Protein AF-A0A0K0DL06-F1 (afdb_monomer_lite)

Sequence (233 aa):
MARQEERTEALLTLARVNRVKDGGQVRTATTRRSDNGANSGICPSAMKPVSVLRKGETRNVDTKHVTFACSGSAVKQQMKKHKPVLRKRHSQEQLVIAKKAKHSELFERLHKCEETLVEVEYGEKVVEEKAITHRQTAAAVLNEVGECVCEYTEMDNSLVTLEEEIENLEALKSQGEHFEVVESENIVVSKNHEFDLFLTGLTENMKSGDPFEFFYDALPRLERMLDELILST

pLDDT: mean 73.16, std 23.74, range [30.0, 98.69]

Radius of gyration: 57.51 Å; chains: 1; bounding box: 130×57×152 Å

Secondary structure (DSSP, 8-state):
-HHHHHHHHHHHHHHHHTTSSS----PPPP---------------------------------------------------PPP-HHHHHHHHHHHHHHHHHHHHHHHHHHHHHHHHHHHHHHHHHHHHHHHHHHHHHHHHHHHHHHHHHHHHHHHHHHHHHHHHHHHHHHHHHHHHHHHHHHHHHHHHHHHHHHHHHHHHHHHHHTTS-HHHHHHHHHHHHHHHHHHHHTT-

Structure (mmCIF, N/CA/C/O backbone):
data_AF-A0A0K0DL06-F1
#
_entry.id   AF-A0A0K0DL06-F1
#
loop_
_atom_site.group_PDB
_atom_site.id
_atom_site.type_symbol
_atom_site.label_atom_id
_atom_site.label_alt_id
_atom_site.label_comp_id
_atom_site.label_asym_id
_atom_site.label_entity_id
_atom_site.label_seq_id
_atom_site.pdbx_PDB_ins_code
_atom_site.Cartn_x
_atom_site.Cartn_y
_atom_site.Cartn_z
_atom_site.occupancy
_atom_site.B_iso_or_equiv
_atom_site.auth_seq_id
_atom_site.auth_comp_id
_atom_site.auth_asym_id
_atom_site.auth_atom_id
_atom_site.pdbx_PDB_model_num
ATOM 1 N N . MET A 1 1 ? -8.337 -18.927 -37.426 1.00 52.09 1 MET A N 1
ATOM 2 C CA . MET A 1 1 ? -9.455 -18.212 -36.775 1.00 52.09 1 MET A CA 1
ATOM 3 C C . MET A 1 1 ? -9.032 -17.659 -35.413 1.00 52.09 1 MET A C 1
ATOM 5 O O . MET A 1 1 ? -9.114 -16.455 -35.256 1.00 52.09 1 MET A O 1
ATOM 9 N N . ALA A 1 2 ? -8.398 -18.442 -34.527 1.00 50.38 2 ALA A N 1
ATOM 10 C CA . ALA A 1 2 ? -7.923 -17.964 -33.210 1.00 50.38 2 ALA A CA 1
ATOM 11 C C . ALA A 1 2 ? -6.956 -16.748 -33.206 1.00 50.38 2 ALA A C 1
ATOM 13 O O . ALA A 1 2 ? -6.978 -15.947 -32.285 1.00 50.38 2 ALA A O 1
ATOM 14 N N . ARG A 1 3 ? -6.134 -16.542 -34.250 1.00 51.03 3 ARG A N 1
ATOM 15 C CA . ARG A 1 3 ? -5.208 -15.383 -34.316 1.00 51.03 3 ARG A CA 1
ATOM 16 C C . ARG A 1 3 ? -5.865 -14.056 -34.717 1.00 51.03 3 ARG A C 1
ATOM 18 O O . ARG A 1 3 ? -5.198 -13.025 -34.728 1.00 51.03 3 ARG A O 1
ATOM 25 N N . GLN A 1 4 ? -7.132 -14.084 -35.129 1.00 47.47 4 GLN A N 1
ATOM 26 C CA . GLN A 1 4 ? -7.847 -12.885 -35.568 1.00 47.47 4 GLN A CA 1
ATOM 27 C C . GLN A 1 4 ? -8.665 -12.266 -34.426 1.00 47.47 4 GLN A C 1
ATOM 29 O O . GLN A 1 4 ? -8.781 -11.046 -34.377 1.00 47.47 4 GLN A O 1
ATOM 34 N N . GLU A 1 5 ? -9.121 -13.083 -33.473 1.00 52.06 5 GLU A N 1
ATOM 35 C CA . GLU A 1 5 ? -9.847 -12.646 -32.270 1.00 52.06 5 GLU A CA 1
ATOM 36 C C . GLU A 1 5 ? -8.923 -11.932 -31.264 1.00 52.06 5 GLU A C 1
ATOM 38 O O . GLU A 1 5 ? -9.279 -10.894 -30.706 1.00 52.06 5 GLU A O 1
ATOM 43 N N . GLU A 1 6 ? -7.672 -12.383 -31.145 1.00 54.81 6 GLU A N 1
ATOM 44 C CA . GLU A 1 6 ? -6.671 -11.779 -30.250 1.00 54.81 6 GLU A CA 1
ATOM 45 C C . GLU A 1 6 ? -6.265 -10.354 -30.687 1.00 54.81 6 GLU A C 1
ATOM 47 O O . GLU A 1 6 ? -5.981 -9.475 -29.872 1.00 54.81 6 GLU A O 1
ATOM 52 N N . ARG A 1 7 ? -6.306 -10.074 -31.999 1.00 55.00 7 ARG A N 1
ATOM 53 C CA . ARG A 1 7 ? -6.041 -8.729 -32.541 1.00 55.00 7 ARG A CA 1
ATOM 54 C C . ARG A 1 7 ? -7.186 -7.750 -32.297 1.00 55.00 7 ARG A C 1
ATOM 56 O O . ARG A 1 7 ? -6.935 -6.548 -32.219 1.00 55.00 7 ARG A O 1
ATOM 63 N N . THR A 1 8 ? -8.421 -8.233 -32.178 1.00 56.41 8 THR A N 1
ATOM 64 C CA . THR A 1 8 ? -9.582 -7.373 -31.916 1.00 56.41 8 THR A CA 1
ATOM 65 C C . THR A 1 8 ? -9.693 -6.964 -30.448 1.00 56.41 8 THR A C 1
ATOM 67 O O . THR A 1 8 ? -10.050 -5.818 -30.178 1.00 56.41 8 THR A O 1
ATOM 70 N N . GLU A 1 9 ? -9.290 -7.819 -29.503 1.00 55.47 9 GLU A N 1
ATOM 71 C CA . GLU A 1 9 ? -9.251 -7.450 -28.077 1.00 55.47 9 GLU A CA 1
ATOM 72 C C . GLU A 1 9 ? -8.150 -6.429 -27.756 1.00 55.47 9 GLU A C 1
ATOM 74 O O . GLU A 1 9 ? -8.386 -5.474 -27.012 1.00 55.47 9 GLU A O 1
ATOM 79 N N . ALA A 1 10 ? -6.971 -6.547 -28.376 1.00 55.59 10 ALA A N 1
ATOM 80 C CA . ALA A 1 10 ? -5.886 -5.584 -28.177 1.00 55.59 10 ALA A CA 1
ATOM 81 C C . ALA A 1 10 ? -6.260 -4.158 -28.638 1.00 55.59 10 ALA A C 1
ATOM 83 O O . ALA A 1 10 ? -5.893 -3.173 -27.993 1.00 55.59 10 ALA A O 1
ATOM 84 N N . LEU A 1 11 ? -7.039 -4.032 -29.720 1.00 54.84 11 LEU A N 1
ATOM 85 C CA . LEU A 1 11 ? -7.494 -2.734 -30.233 1.00 54.84 11 LEU A CA 1
ATOM 86 C C . LEU A 1 11 ? -8.600 -2.102 -29.372 1.00 54.84 11 LEU A C 1
ATOM 88 O O . LEU A 1 11 ? -8.631 -0.879 -29.223 1.00 54.84 11 LEU A O 1
ATOM 92 N N . LEU A 1 12 ? -9.468 -2.909 -28.753 1.00 55.84 12 LEU A N 1
ATOM 93 C CA . LEU A 1 12 ? -10.502 -2.424 -27.828 1.00 55.84 12 LEU A CA 1
ATOM 94 C C . LEU A 1 12 ? -9.909 -1.902 -26.510 1.00 55.84 12 LEU A C 1
ATOM 96 O O . LEU A 1 12 ? -10.395 -0.905 -25.969 1.00 55.84 12 LEU A O 1
ATOM 100 N N . THR A 1 13 ? -8.818 -2.503 -26.035 1.00 56.97 13 THR A N 1
ATOM 101 C CA . THR A 1 13 ? -8.111 -2.051 -24.825 1.00 56.97 13 THR A CA 1
ATOM 102 C C . THR A 1 13 ? -7.378 -0.723 -25.056 1.00 56.97 13 THR A C 1
ATOM 104 O O . THR A 1 13 ? -7.476 0.187 -24.233 1.00 56.97 13 THR A O 1
ATOM 107 N N . LEU A 1 14 ? -6.752 -0.539 -26.225 1.00 51.69 14 LEU A N 1
ATOM 108 C CA . LEU A 1 14 ? -6.129 0.735 -26.621 1.00 51.69 14 LEU A CA 1
ATOM 109 C C . LEU A 1 14 ? -7.147 1.880 -26.790 1.00 51.69 14 LEU A C 1
ATOM 111 O O . LEU A 1 14 ? -6.839 3.032 -26.483 1.00 51.69 14 LEU A O 1
ATOM 115 N N . ALA A 1 15 ? -8.376 1.578 -27.216 1.00 49.25 15 ALA A N 1
ATOM 116 C CA . ALA A 1 15 ? -9.439 2.576 -27.350 1.00 49.25 15 ALA A CA 1
ATOM 117 C C . ALA A 1 15 ? -10.013 3.049 -25.997 1.00 49.25 15 ALA A C 1
ATOM 119 O O . ALA A 1 15 ? -10.495 4.179 -25.903 1.00 49.25 15 ALA A O 1
ATOM 120 N N . ARG A 1 16 ? -9.934 2.232 -24.934 1.00 51.34 16 ARG A N 1
ATOM 121 C CA . ARG A 1 16 ? -10.361 2.622 -23.576 1.00 51.34 16 ARG A CA 1
ATOM 122 C C . ARG A 1 16 ? -9.366 3.552 -22.882 1.00 51.34 16 ARG A C 1
ATOM 124 O O . ARG A 1 16 ? -9.794 4.494 -22.223 1.00 51.34 16 ARG A O 1
ATOM 131 N N . VAL A 1 17 ? -8.064 3.347 -23.084 1.00 53.78 17 VAL A N 1
ATOM 132 C CA . VAL A 1 17 ? -7.010 4.156 -22.439 1.00 53.78 17 VAL A CA 1
ATOM 133 C C . VAL A 1 17 ? -6.969 5.593 -22.981 1.00 53.78 17 VAL A C 1
ATOM 135 O O . VAL A 1 17 ? -6.662 6.529 -22.247 1.00 53.78 17 VAL A O 1
ATOM 138 N N . ASN A 1 18 ? -7.368 5.810 -24.237 1.00 44.66 18 ASN A N 1
ATOM 139 C CA . ASN A 1 18 ? -7.342 7.143 -24.847 1.00 44.66 18 ASN A CA 1
ATOM 140 C C . ASN A 1 18 ? -8.560 8.028 -24.529 1.00 44.66 18 ASN A C 1
ATOM 142 O O . ASN A 1 18 ? -8.527 9.212 -24.845 1.00 44.66 18 ASN A O 1
ATOM 146 N N . ARG A 1 19 ? -9.615 7.511 -23.880 1.00 43.38 19 ARG A N 1
ATOM 147 C CA . ARG A 1 19 ? -10.803 8.316 -23.525 1.00 43.38 19 ARG A CA 1
ATOM 148 C C . ARG A 1 19 ? -10.702 9.065 -22.195 1.00 43.38 19 ARG A C 1
ATOM 150 O O . ARG A 1 19 ? -11.577 9.871 -21.910 1.00 43.38 19 ARG A O 1
ATOM 157 N N . VAL A 1 20 ? -9.659 8.822 -21.400 1.00 47.84 20 VAL A N 1
ATOM 158 C CA . VAL A 1 20 ? -9.495 9.436 -20.065 1.00 47.84 20 VAL A CA 1
ATOM 159 C C . VAL A 1 20 ? -8.587 10.680 -20.102 1.00 47.84 20 VAL A C 1
ATOM 161 O O . VAL A 1 20 ? -8.475 11.394 -19.115 1.00 47.84 20 VAL A O 1
ATOM 164 N N . LYS A 1 21 ? -7.963 10.999 -21.248 1.00 46.75 21 LYS A N 1
ATOM 165 C CA . LYS A 1 21 ? -7.017 12.129 -21.363 1.00 46.75 21 LYS A CA 1
ATOM 166 C C . LYS A 1 21 ? -7.642 13.509 -21.606 1.00 46.75 21 LYS A C 1
ATOM 168 O O . LYS A 1 21 ? -6.929 14.497 -21.461 1.00 46.75 21 LYS A O 1
ATOM 173 N N . ASP A 1 22 ? -8.942 13.599 -21.885 1.00 44.41 22 ASP A N 1
ATOM 174 C CA . ASP A 1 22 ? -9.621 14.877 -22.143 1.00 44.41 22 ASP A CA 1
ATOM 175 C C . ASP A 1 22 ? -10.589 15.239 -21.010 1.00 44.41 22 ASP A C 1
ATOM 177 O O . ASP A 1 22 ? -11.808 15.143 -21.141 1.00 44.41 22 ASP A O 1
ATOM 181 N N . GLY A 1 23 ? -10.048 15.668 -19.871 1.00 38.62 23 GLY A N 1
ATOM 182 C CA . GLY A 1 23 ? -10.867 16.259 -18.816 1.00 38.62 23 GLY A CA 1
ATOM 183 C C . GLY A 1 23 ? -10.128 16.428 -17.500 1.00 38.62 23 GLY A C 1
ATOM 184 O O . GLY A 1 23 ? -10.097 15.508 -16.695 1.00 38.62 23 GLY A O 1
ATOM 185 N N . GLY A 1 24 ? -9.571 17.616 -17.254 1.00 33.09 24 GLY A N 1
ATOM 186 C CA . GLY A 1 24 ? -9.083 17.954 -15.915 1.00 33.09 24 GLY A CA 1
ATOM 187 C C . GLY A 1 24 ? -7.966 18.984 -15.876 1.00 33.09 24 GLY A C 1
ATOM 188 O O . GLY A 1 24 ? -6.838 18.672 -15.515 1.00 33.09 24 GLY A O 1
ATOM 189 N N . GLN A 1 25 ? -8.280 20.234 -16.212 1.00 43.41 25 GLN A N 1
ATOM 190 C CA . GLN A 1 25 ? -7.498 21.382 -15.754 1.00 43.41 25 GLN A CA 1
ATOM 191 C C . GLN A 1 25 ? -7.596 21.465 -14.224 1.00 43.41 25 GLN A C 1
ATOM 193 O O . GLN A 1 25 ? -8.667 21.783 -13.714 1.00 43.41 25 GLN A O 1
ATOM 198 N N . VAL A 1 26 ? -6.494 21.270 -13.493 1.00 36.97 26 VAL A N 1
ATOM 199 C CA . VAL A 1 26 ? -6.392 21.722 -12.097 1.00 36.97 26 VAL A CA 1
ATOM 200 C C . VAL A 1 26 ? -5.038 22.387 -11.857 1.00 36.97 26 VAL A C 1
ATOM 202 O O . VAL A 1 26 ? -3.975 21.879 -12.201 1.00 36.97 26 VAL A O 1
ATOM 205 N N . ARG A 1 27 ? -5.136 23.602 -11.316 1.00 38.00 27 ARG A N 1
ATOM 206 C CA . ARG A 1 27 ? -4.082 24.572 -11.020 1.00 38.00 27 ARG A CA 1
ATOM 207 C C . ARG A 1 27 ? -3.166 24.060 -9.905 1.00 38.00 27 ARG A C 1
ATOM 209 O O . ARG A 1 27 ? -3.659 23.679 -8.850 1.00 38.00 27 ARG A O 1
ATOM 216 N N . THR A 1 28 ? -1.851 24.139 -10.091 1.00 34.72 28 THR A N 1
ATOM 217 C CA . THR A 1 28 ? -0.873 23.905 -9.022 1.00 34.72 28 THR A CA 1
ATOM 218 C C . THR A 1 28 ? -0.636 25.182 -8.215 1.00 34.72 28 THR A C 1
ATOM 220 O O . THR A 1 28 ? -0.271 26.229 -8.752 1.00 34.72 28 THR A O 1
ATOM 223 N N . ALA A 1 29 ? -0.868 25.089 -6.905 1.00 31.58 29 ALA A N 1
ATOM 224 C CA . ALA A 1 29 ? -0.510 26.102 -5.924 1.00 31.58 29 ALA A CA 1
ATOM 225 C C . ALA A 1 29 ? 0.969 25.957 -5.531 1.00 31.58 29 ALA A C 1
ATOM 227 O O . ALA A 1 29 ? 1.461 24.873 -5.227 1.00 31.58 29 ALA A O 1
ATOM 228 N N . THR A 1 30 ? 1.676 27.080 -5.555 1.00 35.44 30 THR A N 1
ATOM 229 C CA . THR A 1 30 ? 3.051 27.268 -5.087 1.00 35.44 30 THR A CA 1
ATOM 230 C C . THR A 1 30 ? 3.161 27.163 -3.568 1.00 35.44 30 THR A C 1
ATOM 232 O O . THR A 1 30 ? 2.565 27.983 -2.872 1.00 35.44 30 THR A O 1
ATOM 235 N N . THR A 1 31 ? 4.052 26.300 -3.071 1.00 31.47 31 THR A N 1
ATOM 236 C CA . THR A 1 31 ? 4.612 26.426 -1.716 1.00 31.47 31 THR A CA 1
ATOM 237 C C . THR A 1 31 ? 6.133 26.318 -1.777 1.00 31.47 31 THR A C 1
ATOM 239 O O . THR A 1 31 ? 6.697 25.299 -2.164 1.00 31.47 31 THR A O 1
ATOM 242 N N . ARG A 1 32 ? 6.794 27.423 -1.420 1.00 32.81 32 ARG A N 1
ATOM 243 C CA . ARG A 1 32 ? 8.246 27.560 -1.268 1.00 32.81 32 ARG A CA 1
ATOM 244 C C . ARG A 1 32 ? 8.684 27.005 0.094 1.00 32.81 32 ARG A C 1
ATOM 246 O O . ARG A 1 32 ? 8.179 27.464 1.114 1.00 32.81 32 ARG A O 1
ATOM 253 N N . ARG A 1 33 ? 9.688 26.126 0.110 1.00 31.25 33 ARG A N 1
ATOM 254 C CA . ARG A 1 33 ? 10.658 25.919 1.209 1.00 31.25 33 ARG A CA 1
ATOM 255 C C . ARG A 1 33 ? 11.995 25.585 0.539 1.00 31.25 33 ARG A C 1
ATOM 257 O O . ARG A 1 33 ? 12.047 24.660 -0.256 1.00 31.25 33 ARG A O 1
ATOM 264 N N . SER A 1 34 ? 12.938 26.522 0.533 1.00 32.06 34 SER A N 1
ATOM 265 C CA . SER A 1 34 ? 13.910 26.847 1.590 1.00 32.06 34 SER A CA 1
ATOM 266 C C . SER A 1 34 ? 15.079 25.869 1.582 1.00 32.06 34 SER A C 1
ATOM 268 O O . SER A 1 34 ? 14.943 24.710 1.962 1.00 32.06 34 SER A O 1
ATOM 270 N N . ASP A 1 35 ? 16.204 26.409 1.129 1.00 33.09 35 ASP A N 1
ATOM 271 C CA . ASP A 1 35 ? 17.522 25.808 1.015 1.00 33.09 35 ASP A CA 1
ATOM 272 C C . ASP A 1 35 ? 18.055 25.287 2.354 1.00 33.09 35 ASP A C 1
ATOM 274 O O . ASP A 1 35 ? 17.889 25.942 3.386 1.00 33.09 35 ASP A O 1
ATOM 278 N N . ASN A 1 36 ? 18.724 24.130 2.316 1.00 33.16 36 ASN A N 1
ATOM 279 C CA . ASN A 1 36 ? 20.070 23.899 2.861 1.00 33.16 36 ASN A CA 1
ATOM 280 C C . ASN A 1 36 ? 20.389 22.397 2.918 1.00 33.16 36 ASN A C 1
ATOM 282 O O . ASN A 1 36 ? 19.596 21.611 3.426 1.00 33.16 36 ASN A O 1
ATOM 286 N N . GLY A 1 37 ? 21.605 22.027 2.503 1.00 30.00 37 GLY A N 1
ATOM 287 C CA . GLY A 1 37 ? 22.245 20.784 2.949 1.00 30.00 37 GLY A CA 1
ATOM 288 C C . GLY A 1 37 ? 22.858 19.935 1.842 1.00 30.00 37 GLY A C 1
ATOM 289 O O . GLY A 1 37 ? 22.205 19.075 1.268 1.00 30.00 37 GLY A O 1
ATOM 290 N N . ALA A 1 38 ? 24.141 20.172 1.582 1.00 32.19 38 ALA A N 1
ATOM 291 C CA . ALA A 1 38 ? 25.017 19.362 0.745 1.00 32.19 38 ALA A CA 1
ATOM 292 C C . ALA A 1 38 ? 25.043 17.877 1.160 1.00 32.19 38 ALA A C 1
ATOM 294 O O . ALA A 1 38 ? 25.136 17.587 2.348 1.00 32.19 38 ALA A O 1
ATOM 295 N N . ASN A 1 39 ? 25.063 16.944 0.202 1.00 31.78 39 ASN A N 1
ATOM 296 C CA . ASN A 1 39 ? 26.269 16.230 -0.256 1.00 31.78 39 ASN A CA 1
ATOM 297 C C . ASN A 1 39 ? 25.887 15.018 -1.135 1.00 31.78 39 ASN A C 1
ATOM 299 O O . ASN A 1 39 ? 24.904 14.338 -0.859 1.00 31.78 39 ASN A O 1
ATOM 303 N N . SER A 1 40 ? 26.762 14.702 -2.097 1.00 31.80 40 SER A N 1
ATOM 304 C CA . SER A 1 40 ? 26.971 13.410 -2.787 1.00 31.80 40 SER A CA 1
ATOM 305 C C . SER A 1 40 ? 26.707 13.388 -4.298 1.00 31.80 40 SER A C 1
ATOM 307 O O . SER A 1 40 ? 25.673 13.820 -4.792 1.00 31.80 40 SER A O 1
ATOM 309 N N . GLY A 1 41 ? 27.682 12.831 -5.026 1.00 32.12 41 GLY A N 1
ATOM 310 C CA . GLY A 1 41 ? 27.495 12.329 -6.387 1.00 32.12 41 GLY A CA 1
ATOM 311 C C . GLY A 1 41 ? 28.152 13.150 -7.492 1.00 32.12 41 GLY A C 1
ATOM 312 O O . GLY A 1 41 ? 27.474 13.663 -8.375 1.00 32.12 41 GLY A O 1
ATOM 313 N N . ILE A 1 42 ? 29.485 13.238 -7.491 1.00 35.94 42 ILE A N 1
ATOM 314 C CA . ILE A 1 42 ? 30.242 13.612 -8.694 1.00 35.94 42 ILE A CA 1
ATOM 315 C C . ILE A 1 42 ? 30.061 12.480 -9.718 1.00 35.94 42 ILE A C 1
ATOM 317 O O . ILE A 1 42 ? 30.686 11.427 -9.610 1.00 35.94 42 ILE A O 1
ATOM 321 N N . CYS A 1 43 ? 29.180 12.687 -10.696 1.00 36.53 43 CYS A N 1
ATOM 322 C CA . CYS A 1 43 ? 29.048 11.833 -11.875 1.00 36.53 43 CYS A CA 1
ATOM 323 C C . CYS A 1 43 ? 30.262 12.011 -12.807 1.00 36.53 43 CYS A C 1
ATOM 325 O O . CYS A 1 43 ? 30.693 13.148 -13.029 1.00 36.53 43 CYS A O 1
ATOM 327 N N . PRO A 1 44 ? 30.801 10.942 -13.420 1.00 41.69 44 PRO A N 1
ATOM 328 C CA . PRO A 1 44 ? 31.846 11.084 -14.416 1.00 41.69 44 PRO A CA 1
ATOM 329 C C . PRO A 1 44 ? 31.261 11.501 -15.775 1.00 41.69 44 PRO A C 1
ATOM 331 O O . PRO A 1 44 ? 30.388 10.846 -16.333 1.00 41.69 44 PRO A O 1
ATOM 334 N N . SER A 1 45 ? 31.837 12.574 -16.317 1.00 35.25 45 SER A N 1
ATOM 335 C CA . SER A 1 45 ? 32.158 12.754 -17.738 1.00 35.25 45 SER A CA 1
ATOM 336 C C . SER A 1 45 ? 31.017 12.636 -18.762 1.00 35.25 45 SER A C 1
ATOM 338 O O . SER A 1 45 ? 30.906 11.658 -19.498 1.00 35.25 45 SER A O 1
ATOM 340 N N . ALA A 1 46 ? 30.263 13.725 -18.933 1.00 38.41 46 ALA A N 1
ATOM 341 C CA . ALA A 1 46 ? 29.610 14.016 -20.208 1.00 38.41 46 ALA A CA 1
ATOM 342 C C . ALA A 1 46 ? 30.680 14.454 -21.228 1.00 38.41 46 ALA A C 1
ATOM 344 O O . ALA A 1 46 ? 31.068 15.625 -21.272 1.00 38.41 46 ALA A O 1
ATOM 345 N N . MET A 1 47 ? 31.188 13.527 -22.045 1.00 41.62 47 MET A N 1
ATOM 346 C CA . MET A 1 47 ? 32.006 13.884 -23.206 1.00 41.62 47 MET A CA 1
ATOM 347 C C . MET A 1 47 ? 31.117 14.524 -24.277 1.00 41.62 47 MET A C 1
ATOM 349 O O . MET A 1 47 ? 30.465 13.843 -25.059 1.00 41.62 47 MET A O 1
ATOM 353 N N . LYS A 1 48 ? 31.098 15.858 -24.314 1.00 40.59 48 LYS A N 1
ATOM 354 C CA . LYS A 1 48 ? 30.616 16.617 -25.474 1.00 40.59 48 LYS A CA 1
ATOM 355 C C . LYS A 1 48 ? 31.706 16.604 -26.554 1.00 40.59 48 LYS A C 1
ATOM 357 O O . LYS A 1 48 ? 32.840 16.972 -26.236 1.00 40.59 48 LYS A O 1
ATOM 362 N N . PRO A 1 49 ? 31.413 16.251 -27.818 1.00 43.78 49 PRO A N 1
ATOM 363 C CA . PRO A 1 49 ? 32.379 16.427 -28.892 1.00 43.78 49 PRO A CA 1
ATOM 364 C C . PRO A 1 49 ? 32.642 17.925 -29.098 1.00 43.78 49 PRO A C 1
ATOM 366 O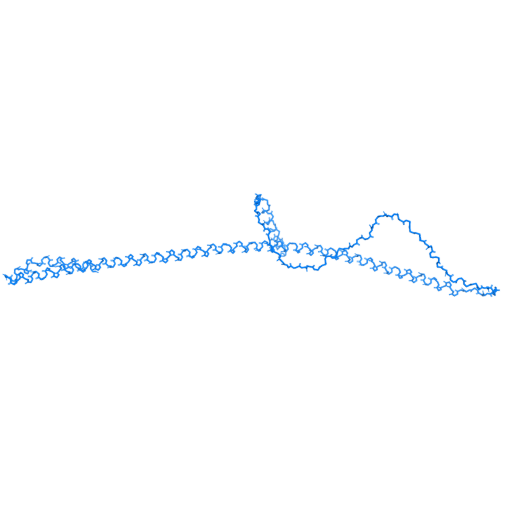 O . PRO A 1 49 ? 31.739 18.712 -29.384 1.00 43.78 49 PRO A O 1
ATOM 369 N N . VAL A 1 50 ? 33.900 18.330 -28.913 1.00 40.72 50 VAL A N 1
ATOM 370 C CA . VAL A 1 50 ? 34.372 19.693 -29.171 1.00 40.72 50 VAL A CA 1
ATOM 371 C C . VAL A 1 50 ? 34.471 19.879 -30.683 1.00 40.72 50 VAL A C 1
ATOM 373 O O . VAL A 1 50 ? 35.402 19.397 -31.324 1.00 40.72 50 VAL A O 1
ATOM 376 N N . SER A 1 51 ? 33.514 20.596 -31.268 1.00 43.03 51 SER A N 1
ATOM 377 C CA . SER A 1 51 ? 33.598 21.058 -32.652 1.00 43.03 51 SER A CA 1
ATOM 378 C C . SER A 1 51 ? 34.671 22.149 -32.765 1.00 43.03 51 SER A C 1
ATOM 380 O O . SER A 1 51 ? 34.438 23.305 -32.399 1.00 43.03 51 SER A O 1
ATOM 382 N N . VAL A 1 52 ? 35.857 21.809 -33.272 1.00 45.03 52 VAL A N 1
ATOM 383 C CA . VAL A 1 52 ? 36.911 22.788 -33.583 1.00 45.03 52 VAL A CA 1
ATOM 384 C C . VAL A 1 52 ? 36.723 23.297 -35.011 1.00 45.03 52 VAL A C 1
ATOM 386 O O . VAL A 1 52 ? 37.449 22.932 -35.927 1.00 45.03 52 VAL A O 1
ATOM 389 N N . LEU A 1 53 ? 35.739 24.170 -35.204 1.00 40.09 53 LEU A N 1
ATOM 390 C CA . LEU A 1 53 ? 35.699 25.073 -36.354 1.00 40.09 53 LEU A CA 1
ATOM 391 C C . LEU A 1 53 ? 35.430 26.481 -35.831 1.00 40.09 53 LEU A C 1
ATOM 393 O O . LEU A 1 53 ? 34.293 26.950 -35.790 1.00 40.09 53 LEU A O 1
ATOM 397 N N . ARG A 1 54 ? 36.496 27.166 -35.395 1.00 44.09 54 ARG A N 1
ATOM 398 C CA . ARG A 1 54 ? 36.439 28.615 -35.193 1.00 44.09 54 ARG A CA 1
ATOM 399 C C . ARG A 1 54 ? 36.764 29.333 -36.496 1.00 44.09 54 ARG A C 1
ATOM 401 O O . ARG A 1 54 ? 37.831 29.188 -37.082 1.00 44.09 54 ARG A O 1
ATOM 408 N N . LYS A 1 55 ? 35.761 30.097 -36.908 1.00 43.31 55 LYS A N 1
ATOM 409 C CA . LYS A 1 55 ? 35.703 31.073 -37.988 1.00 43.31 55 LYS A CA 1
ATOM 410 C C . LYS A 1 55 ? 36.762 32.167 -37.781 1.00 43.31 55 LYS A C 1
ATOM 412 O O . LYS A 1 55 ? 36.815 32.752 -36.708 1.00 43.31 55 LYS A O 1
ATOM 417 N N . GLY A 1 56 ? 37.556 32.396 -38.829 1.00 50.09 56 GLY A N 1
ATOM 418 C CA . GLY A 1 56 ? 38.351 33.588 -39.152 1.00 50.09 56 GLY A CA 1
ATOM 419 C C . GLY A 1 56 ? 38.895 34.458 -38.017 1.00 50.09 56 GLY A C 1
ATOM 420 O O . GLY A 1 56 ? 38.187 35.317 -37.504 1.00 50.09 56 GLY A O 1
ATOM 421 N N . GLU A 1 57 ? 40.203 34.367 -37.776 1.00 34.16 57 GLU A N 1
ATOM 422 C CA . GLU A 1 57 ? 40.979 35.485 -37.238 1.00 34.16 57 GLU A CA 1
ATOM 423 C C . GLU A 1 57 ? 42.323 35.555 -37.977 1.00 34.16 57 GLU A C 1
ATOM 425 O O . GLU A 1 57 ? 43.193 34.695 -37.845 1.00 34.16 57 GLU A O 1
ATOM 430 N N . THR A 1 58 ? 42.461 36.569 -38.829 1.00 48.69 58 THR A N 1
ATOM 431 C CA . THR A 1 58 ? 43.701 36.933 -39.512 1.00 48.69 58 THR A CA 1
ATOM 432 C C . THR A 1 58 ? 44.701 37.452 -38.488 1.00 48.69 58 THR A C 1
ATOM 434 O O . THR A 1 58 ? 44.594 38.593 -38.037 1.00 48.69 58 THR A O 1
ATOM 437 N N . ARG A 1 59 ? 45.705 36.645 -38.148 1.00 42.66 59 ARG A N 1
ATOM 438 C CA . ARG A 1 59 ? 46.948 37.148 -37.562 1.00 42.66 59 ARG A CA 1
ATOM 439 C C . ARG A 1 59 ? 48.113 36.717 -38.431 1.00 42.66 59 ARG A C 1
ATOM 441 O O . ARG A 1 59 ? 48.356 35.537 -38.652 1.00 42.66 59 ARG A O 1
ATOM 448 N N . ASN A 1 60 ? 48.771 37.745 -38.947 1.00 49.16 60 ASN A N 1
ATOM 449 C CA . ASN A 1 60 ? 50.014 37.715 -39.688 1.00 49.16 60 ASN A CA 1
ATOM 450 C C . ASN A 1 60 ? 51.080 37.085 -38.777 1.00 49.16 60 ASN A C 1
ATOM 452 O O . ASN A 1 60 ? 51.616 37.748 -37.891 1.00 49.16 60 ASN A O 1
ATOM 456 N N . VAL A 1 61 ? 51.307 35.781 -38.926 1.00 42.38 61 VAL A N 1
ATOM 457 C CA . VAL A 1 61 ? 52.421 35.081 -38.289 1.00 42.38 61 VAL A CA 1
ATOM 458 C C . VAL A 1 61 ? 53.328 34.634 -39.412 1.00 42.38 61 VAL A C 1
ATOM 460 O O . VAL A 1 61 ? 52.988 33.752 -40.201 1.00 42.38 61 VAL A O 1
ATOM 463 N N . ASP A 1 62 ? 54.451 35.337 -39.465 1.00 46.50 62 ASP A N 1
ATOM 464 C CA . ASP A 1 62 ? 55.602 35.184 -40.336 1.00 46.50 62 ASP A CA 1
ATOM 465 C C . ASP A 1 62 ? 55.967 33.700 -40.509 1.00 46.50 62 ASP A C 1
ATOM 467 O O . ASP A 1 62 ? 56.725 33.097 -39.742 1.00 46.50 62 ASP A O 1
ATOM 471 N N . THR A 1 63 ? 55.335 33.063 -41.493 1.00 48.91 63 THR A N 1
ATOM 472 C CA . THR A 1 63 ? 55.528 31.651 -41.801 1.00 48.91 63 THR A CA 1
ATOM 473 C C . THR A 1 63 ? 56.733 31.588 -42.713 1.00 48.91 63 THR A C 1
ATOM 475 O O . THR A 1 63 ? 56.622 31.566 -43.940 1.00 48.91 63 THR A O 1
ATOM 478 N N . LYS A 1 64 ? 57.915 31.578 -42.086 1.00 53.06 64 LYS A N 1
ATOM 479 C CA . LYS A 1 64 ? 59.160 31.146 -42.722 1.00 53.06 64 LYS A CA 1
ATOM 480 C C . LYS A 1 64 ? 58.845 29.885 -43.517 1.00 53.06 64 LYS A C 1
ATOM 482 O O . LYS A 1 64 ? 58.491 28.857 -42.942 1.00 53.06 64 LYS A O 1
ATOM 487 N N . HIS A 1 65 ? 58.888 29.994 -44.840 1.00 47.09 65 HIS A N 1
ATOM 488 C CA . HIS A 1 65 ? 58.642 28.866 -45.718 1.00 47.09 65 HIS A CA 1
ATOM 489 C C . HIS A 1 65 ? 59.717 27.821 -45.422 1.00 47.09 65 HIS A C 1
ATOM 491 O O . HIS A 1 65 ? 60.899 28.038 -45.686 1.00 47.09 65 HIS A O 1
ATOM 497 N N . VAL A 1 66 ? 59.321 26.698 -44.823 1.00 48.03 66 VAL A N 1
ATOM 498 C CA . VAL A 1 66 ? 60.193 25.531 -44.709 1.00 48.03 66 VAL A CA 1
ATOM 499 C C . VAL A 1 66 ? 60.209 24.880 -46.083 1.00 48.03 66 VAL A C 1
ATOM 501 O O . VAL A 1 66 ? 59.394 24.020 -46.410 1.00 48.03 66 VAL A O 1
ATOM 504 N N . THR A 1 67 ? 61.122 25.347 -46.926 1.00 52.19 67 THR A N 1
ATOM 505 C CA . THR A 1 67 ? 61.468 24.668 -48.168 1.00 52.19 67 THR A CA 1
ATOM 506 C C . THR A 1 67 ? 62.220 23.402 -47.782 1.00 52.19 67 THR A C 1
ATOM 508 O O . THR A 1 67 ? 63.381 23.457 -47.379 1.00 52.19 67 THR A O 1
ATOM 511 N N . PHE A 1 68 ? 61.563 22.247 -47.875 1.00 45.91 68 PHE A N 1
ATOM 512 C CA . PHE A 1 68 ? 62.267 20.974 -47.801 1.00 45.91 68 PHE A CA 1
ATOM 513 C C . PHE A 1 68 ? 63.210 20.897 -49.001 1.00 45.91 68 PHE A C 1
ATOM 515 O O . PHE A 1 68 ? 62.773 20.796 -50.148 1.00 45.91 68 PHE A O 1
ATOM 522 N N . ALA A 1 69 ? 64.513 20.977 -48.742 1.00 47.09 69 ALA A N 1
ATOM 523 C CA . ALA A 1 69 ? 65.515 20.647 -49.735 1.00 47.09 69 ALA A CA 1
ATOM 524 C C . ALA A 1 69 ? 65.379 19.152 -50.048 1.00 47.09 69 ALA A C 1
ATOM 526 O O . ALA A 1 69 ? 65.860 18.298 -49.307 1.00 47.09 69 ALA A O 1
ATOM 527 N N . CYS A 1 70 ? 64.698 18.820 -51.144 1.00 40.00 70 CYS A N 1
ATOM 528 C CA . CYS A 1 70 ? 64.888 17.523 -51.771 1.00 40.00 70 CYS A CA 1
ATOM 529 C C . CYS A 1 70 ? 66.373 17.416 -52.114 1.00 40.00 70 CYS A C 1
ATOM 531 O O . CYS A 1 70 ? 66.909 18.303 -52.780 1.00 40.00 70 CYS A O 1
ATOM 533 N N . SER A 1 71 ? 67.030 16.350 -51.661 1.00 44.03 71 SER A N 1
ATOM 534 C CA . SER A 1 71 ? 68.411 16.023 -52.006 1.00 44.03 71 SER A CA 1
ATOM 535 C C . SER A 1 71 ? 68.540 15.848 -53.522 1.00 44.03 71 SER A C 1
ATOM 537 O O . SER A 1 71 ? 68.463 14.742 -54.054 1.00 44.03 71 SER A O 1
ATOM 539 N N . GLY A 1 72 ? 68.704 16.954 -54.243 1.00 46.31 72 GLY A N 1
ATOM 540 C CA . GLY A 1 72 ? 69.079 16.967 -55.643 1.00 46.31 72 GLY A CA 1
ATOM 541 C C . GLY A 1 72 ? 70.526 16.525 -55.729 1.00 46.31 72 GLY A C 1
ATOM 542 O O . GLY A 1 72 ? 71.432 17.351 -55.664 1.00 46.31 72 GLY A O 1
ATOM 543 N N . SER A 1 73 ? 70.761 15.215 -55.834 1.00 47.16 73 SER A N 1
ATOM 544 C CA . SER A 1 73 ? 72.094 14.723 -56.154 1.00 47.16 73 SER A CA 1
ATOM 545 C C . SER A 1 73 ? 72.466 15.271 -57.531 1.00 47.16 73 SER A C 1
ATOM 547 O O . SER A 1 73 ? 71.893 14.861 -58.545 1.00 47.16 73 SER A O 1
ATOM 549 N N . ALA A 1 74 ? 73.418 16.199 -57.571 1.00 53.75 74 ALA A N 1
ATOM 550 C CA . ALA A 1 74 ? 74.076 16.627 -58.793 1.00 53.75 74 ALA A CA 1
ATOM 551 C C . ALA A 1 74 ? 74.942 15.469 -59.315 1.00 53.75 74 ALA A C 1
ATOM 553 O O . ALA A 1 74 ? 76.152 15.422 -59.116 1.00 53.75 74 ALA A O 1
ATOM 554 N N . VAL A 1 75 ? 74.307 14.496 -59.965 1.00 44.62 75 VAL A N 1
ATOM 555 C CA . VAL A 1 75 ? 74.996 13.448 -60.715 1.00 44.62 75 VAL A CA 1
ATOM 556 C C . VAL A 1 75 ? 75.068 13.916 -62.159 1.00 44.62 75 VAL A C 1
ATOM 558 O O . VAL A 1 75 ? 74.065 13.941 -62.871 1.00 44.62 75 VAL A O 1
ATOM 561 N N . LYS A 1 76 ? 76.276 14.281 -62.603 1.00 52.47 76 LYS A N 1
ATOM 562 C CA . LYS A 1 76 ? 76.604 14.398 -64.027 1.00 52.47 76 LYS A CA 1
ATOM 563 C C . LYS A 1 76 ? 76.324 13.045 -64.690 1.00 52.47 76 LYS A C 1
ATOM 565 O O . LYS A 1 76 ? 77.143 12.133 -64.610 1.00 52.47 76 LYS A O 1
ATOM 570 N N . GLN A 1 77 ? 75.169 12.897 -65.334 1.00 50.88 77 GLN A N 1
ATOM 571 C CA . GLN A 1 77 ? 74.888 11.733 -66.166 1.00 50.88 77 GLN A CA 1
ATOM 572 C C . GLN A 1 77 ? 75.555 11.916 -67.528 1.00 50.88 77 GLN A C 1
ATOM 574 O O . GLN A 1 77 ? 75.082 12.655 -68.388 1.00 50.88 77 GLN A O 1
ATOM 579 N N . GLN A 1 78 ? 76.663 11.203 -67.726 1.00 49.75 78 GLN A N 1
ATOM 580 C CA . GLN A 1 78 ? 77.114 10.837 -69.061 1.00 49.75 78 GLN A CA 1
ATOM 581 C C . GLN A 1 78 ? 76.010 10.021 -69.744 1.00 49.75 78 GLN A C 1
ATOM 583 O O . GLN A 1 78 ? 75.564 8.996 -69.222 1.00 49.75 78 GLN A O 1
ATOM 588 N N . MET A 1 79 ? 75.581 10.461 -70.926 1.00 45.28 79 MET A N 1
ATOM 589 C CA . MET A 1 79 ? 74.653 9.712 -71.765 1.00 45.28 79 MET A CA 1
ATOM 590 C C . MET A 1 79 ? 75.329 8.455 -72.323 1.00 45.28 79 MET A C 1
ATOM 592 O O . MET A 1 79 ? 75.931 8.474 -73.394 1.00 45.28 79 MET A O 1
ATOM 596 N N . LYS A 1 80 ? 75.195 7.330 -71.616 1.00 53.47 80 LYS A N 1
ATOM 597 C CA . LYS A 1 80 ? 75.314 5.999 -72.222 1.00 53.47 80 LYS A CA 1
ATOM 598 C C . LYS A 1 80 ? 73.919 5.530 -72.626 1.00 53.47 80 LYS A C 1
ATOM 600 O O . LYS A 1 80 ? 73.033 5.394 -71.786 1.00 53.47 80 LYS A O 1
ATOM 605 N N . LYS A 1 81 ? 73.731 5.306 -73.930 1.00 52.47 81 LYS A N 1
ATOM 606 C CA . LYS A 1 81 ? 72.499 4.784 -74.539 1.00 52.47 81 LYS A CA 1
ATOM 607 C C . LYS A 1 81 ? 72.139 3.436 -73.905 1.00 52.47 81 LYS A C 1
ATOM 609 O O . LYS A 1 81 ? 72.728 2.413 -74.244 1.00 52.47 81 LYS A O 1
ATOM 614 N N . HIS A 1 82 ? 71.178 3.437 -72.985 1.00 50.62 82 HIS A N 1
ATOM 615 C CA . HIS A 1 82 ? 70.613 2.222 -72.406 1.00 50.62 82 HIS A CA 1
ATOM 616 C C . HIS A 1 82 ? 69.336 1.847 -73.168 1.00 50.62 82 HIS A C 1
ATOM 618 O O . HIS A 1 82 ? 68.481 2.699 -73.412 1.00 50.62 82 HIS A O 1
ATOM 624 N N . LYS A 1 83 ? 69.218 0.570 -73.553 1.00 55.66 83 LYS A N 1
ATOM 625 C CA . LYS A 1 83 ? 68.025 -0.020 -74.190 1.00 55.66 83 LYS A CA 1
ATOM 626 C C . LYS A 1 83 ? 66.747 0.347 -73.408 1.00 55.66 83 LYS A C 1
ATOM 628 O O . LYS A 1 83 ? 66.799 0.355 -72.173 1.00 55.66 83 LYS A O 1
ATOM 633 N N . PRO A 1 84 ? 65.613 0.628 -74.080 1.00 51.47 84 PRO A N 1
ATOM 634 C CA . PRO A 1 84 ? 64.413 1.112 -73.414 1.00 51.47 84 PRO A CA 1
ATOM 635 C C . PRO A 1 84 ? 63.900 0.077 -72.411 1.00 51.47 84 PRO A C 1
ATOM 637 O O . PRO A 1 84 ? 63.658 -1.088 -72.723 1.00 51.47 84 PRO A O 1
ATOM 640 N N . VAL A 1 85 ? 63.760 0.535 -71.171 1.00 56.81 85 VAL A N 1
ATOM 641 C CA . VAL A 1 85 ? 63.289 -0.233 -70.025 1.00 56.81 85 VAL A CA 1
ATOM 642 C C . VAL A 1 85 ? 61.780 -0.462 -70.158 1.00 56.81 85 VAL A C 1
ATOM 644 O O . VAL A 1 85 ? 60.971 0.280 -69.608 1.00 56.81 85 VAL A O 1
ATOM 647 N N . LEU A 1 86 ? 61.396 -1.520 -70.871 1.00 53.75 86 LEU A N 1
ATOM 648 C CA . LEU A 1 86 ? 60.013 -2.014 -70.934 1.00 53.75 86 LEU A CA 1
ATOM 649 C C . LEU A 1 86 ? 59.529 -2.615 -69.598 1.00 53.75 86 LEU A C 1
ATOM 651 O O . LEU A 1 86 ? 58.332 -2.681 -69.351 1.00 53.75 86 LEU A O 1
ATOM 655 N N . ARG A 1 87 ? 60.439 -2.978 -68.680 1.00 54.34 87 ARG A N 1
ATOM 656 C CA . ARG A 1 87 ? 60.087 -3.561 -67.367 1.00 54.34 87 ARG A CA 1
ATOM 657 C C . ARG A 1 87 ? 59.564 -2.566 -66.317 1.00 54.34 87 ARG A C 1
ATOM 659 O O . ARG A 1 87 ? 58.919 -2.998 -65.371 1.00 54.34 87 ARG A O 1
ATOM 666 N N . LYS A 1 88 ? 59.803 -1.253 -66.449 1.00 54.69 88 LYS A N 1
ATOM 667 C CA . LYS A 1 88 ? 59.395 -0.260 -65.424 1.00 54.69 88 LYS A CA 1
ATOM 668 C C . LYS A 1 88 ? 57.975 0.282 -65.607 1.00 54.69 88 LYS A C 1
ATOM 670 O O . LYS A 1 88 ? 57.321 0.567 -64.612 1.00 54.69 88 LYS A O 1
ATOM 675 N N . ARG A 1 89 ? 57.478 0.381 -66.846 1.00 53.31 89 ARG A N 1
ATOM 676 C CA . ARG A 1 89 ? 56.106 0.862 -67.107 1.00 53.31 89 ARG A CA 1
ATOM 677 C C . ARG A 1 89 ? 55.051 -0.131 -66.612 1.00 53.31 89 ARG A C 1
ATOM 679 O O . ARG A 1 89 ? 54.092 0.277 -65.971 1.00 53.31 89 ARG A O 1
ATOM 686 N N . HIS A 1 90 ? 55.310 -1.429 -66.780 1.00 54.44 90 HIS A N 1
ATOM 687 C CA . HIS A 1 90 ? 54.385 -2.472 -66.338 1.00 54.44 90 HIS A CA 1
ATOM 688 C C . HIS A 1 90 ? 54.246 -2.549 -64.803 1.00 54.44 90 HIS A C 1
ATOM 690 O O . HIS A 1 90 ? 53.145 -2.707 -64.286 1.00 54.44 90 HIS A O 1
ATOM 696 N N . SER A 1 91 ? 55.341 -2.345 -64.059 1.00 64.38 91 SER A N 1
ATOM 697 C CA . SER A 1 91 ? 55.326 -2.295 -62.586 1.00 64.38 91 SER A CA 1
ATOM 698 C C . SER A 1 91 ? 54.564 -1.078 -62.033 1.00 64.38 91 SER A C 1
ATOM 700 O O . SER A 1 91 ? 53.911 -1.181 -60.994 1.00 64.38 91 SER A O 1
ATOM 702 N N . GLN A 1 92 ? 54.606 0.065 -62.725 1.00 70.44 92 GLN A N 1
ATOM 703 C CA . GLN A 1 92 ? 53.906 1.280 -62.301 1.00 70.44 92 GLN A CA 1
ATOM 704 C C . GLN A 1 92 ? 52.395 1.205 -62.565 1.00 70.44 92 GLN A C 1
ATOM 706 O O . GLN A 1 92 ? 51.614 1.612 -61.708 1.00 70.44 92 GLN A O 1
ATOM 711 N N . GLU A 1 93 ? 51.970 0.641 -63.698 1.00 73.25 93 GLU A N 1
ATOM 712 C CA . GLU A 1 93 ? 50.549 0.385 -63.980 1.00 73.25 93 GLU A CA 1
ATOM 713 C C . GLU A 1 93 ? 49.939 -0.602 -62.980 1.00 73.25 93 GLU A C 1
ATOM 715 O O . GLU A 1 93 ? 48.880 -0.323 -62.419 1.00 73.25 93 GLU A O 1
ATOM 720 N N . GLN A 1 94 ? 50.639 -1.698 -62.668 1.00 75.31 94 GLN A N 1
ATOM 721 C CA . GLN A 1 94 ? 50.200 -2.655 -61.645 1.00 75.31 94 GLN A CA 1
ATOM 722 C C . GLN A 1 94 ? 50.061 -2.000 -60.262 1.00 75.31 94 GLN A C 1
ATOM 724 O O . GLN A 1 94 ? 49.094 -2.266 -59.549 1.00 75.31 94 GLN A O 1
ATOM 729 N N . LEU A 1 95 ? 50.967 -1.086 -59.894 1.00 78.50 95 LEU A N 1
ATOM 730 C CA . LEU A 1 95 ? 50.874 -0.332 -58.640 1.00 78.50 95 LEU A CA 1
ATOM 731 C C . LEU A 1 95 ? 49.664 0.616 -58.613 1.00 78.50 95 LEU A C 1
ATOM 733 O O . LEU A 1 95 ? 49.010 0.741 -57.579 1.00 78.50 95 LEU A O 1
ATOM 737 N N . VAL A 1 96 ? 49.357 1.294 -59.722 1.00 76.88 96 VAL A N 1
ATOM 738 C CA . VAL A 1 96 ? 48.190 2.190 -59.818 1.00 76.88 96 VAL A CA 1
ATOM 739 C C . VAL A 1 96 ? 46.886 1.396 -59.751 1.00 76.88 96 VAL A C 1
ATOM 741 O O . VAL A 1 96 ? 45.973 1.805 -59.035 1.00 76.88 96 VAL A O 1
ATOM 744 N N . ILE A 1 97 ? 46.810 0.248 -60.429 1.00 81.00 97 ILE A N 1
ATOM 745 C CA . ILE A 1 97 ? 45.653 -0.656 -60.367 1.00 81.00 97 ILE A CA 1
ATOM 746 C C . ILE A 1 97 ? 45.470 -1.182 -58.940 1.00 81.00 97 ILE A C 1
ATOM 748 O O . ILE A 1 97 ? 44.375 -1.085 -58.394 1.00 81.00 97 ILE A O 1
ATOM 752 N N . ALA A 1 98 ? 46.544 -1.638 -58.289 1.00 78.94 98 ALA A N 1
ATOM 753 C CA . ALA A 1 98 ? 46.492 -2.109 -56.906 1.00 78.94 98 ALA A CA 1
ATOM 754 C C . ALA A 1 98 ? 46.063 -1.006 -55.921 1.00 78.94 98 ALA A C 1
ATOM 756 O O . ALA A 1 98 ? 45.301 -1.266 -54.993 1.00 78.94 98 ALA A O 1
ATOM 757 N N . LYS A 1 99 ? 46.511 0.241 -56.121 1.00 85.19 99 LYS A N 1
ATOM 758 C CA . LYS A 1 99 ? 46.065 1.388 -55.314 1.00 85.19 99 LYS A CA 1
ATOM 759 C C . LYS A 1 99 ? 44.588 1.708 -55.534 1.00 85.19 99 LYS A C 1
ATOM 761 O O . LYS A 1 99 ? 43.889 1.947 -54.558 1.00 85.19 99 LYS A O 1
ATOM 766 N N . LYS A 1 100 ? 44.110 1.685 -56.781 1.00 85.06 100 LYS A N 1
ATOM 767 C CA . LYS A 1 100 ? 42.690 1.891 -57.107 1.00 85.06 100 LYS A CA 1
ATOM 768 C C . LYS A 1 100 ? 41.803 0.794 -56.519 1.00 85.06 100 LYS A C 1
ATOM 770 O O . LYS A 1 100 ? 40.766 1.117 -55.958 1.00 85.06 100 LYS A O 1
ATOM 775 N N . ALA A 1 101 ? 42.234 -0.466 -56.579 1.00 83.00 101 ALA A N 1
ATOM 776 C CA . ALA A 1 101 ? 41.519 -1.586 -55.972 1.00 83.00 101 ALA A CA 1
ATOM 777 C C . ALA A 1 101 ? 41.415 -1.432 -54.445 1.00 83.00 101 ALA A C 1
ATOM 779 O O . ALA A 1 101 ? 40.319 -1.486 -53.899 1.00 83.00 101 ALA A O 1
ATOM 780 N N . LYS A 1 102 ? 42.531 -1.122 -53.768 1.00 90.00 102 LYS A N 1
ATOM 781 C CA . LYS A 1 102 ? 42.532 -0.829 -52.323 1.00 90.00 102 LYS A CA 1
ATOM 782 C C . LYS A 1 102 ? 41.658 0.371 -51.967 1.00 90.00 102 LYS A C 1
ATOM 784 O O . LYS A 1 102 ? 41.004 0.371 -50.937 1.00 90.00 102 LYS A O 1
ATOM 789 N N . HIS A 1 103 ? 41.657 1.401 -52.808 1.00 89.44 103 HIS A N 1
ATOM 790 C CA . HIS A 1 103 ? 40.804 2.565 -52.613 1.00 89.44 103 HIS A CA 1
ATOM 791 C C . HIS A 1 103 ? 39.320 2.195 -52.736 1.00 89.44 103 HIS A C 1
ATOM 793 O O . HIS A 1 103 ? 38.544 2.580 -51.876 1.00 89.44 103 HIS A O 1
ATOM 799 N N . SER A 1 104 ? 38.933 1.400 -53.738 1.00 91.69 104 SER A N 1
ATOM 800 C CA . SER A 1 104 ? 37.559 0.890 -53.876 1.00 91.69 104 SER A CA 1
ATOM 801 C C . SER A 1 104 ? 37.118 0.102 -52.641 1.00 91.69 104 SER A C 1
ATOM 803 O O . SER A 1 104 ? 36.061 0.374 -52.084 1.00 91.69 104 SER A O 1
ATOM 805 N N . GLU A 1 105 ? 37.973 -0.800 -52.153 1.00 93.69 105 GLU A N 1
ATOM 806 C CA . GLU A 1 105 ? 37.708 -1.593 -50.948 1.00 93.69 105 GLU A CA 1
ATOM 807 C C . GLU A 1 105 ? 37.520 -0.712 -49.698 1.00 93.69 105 GLU A C 1
ATOM 809 O O . GLU A 1 105 ? 36.664 -0.988 -48.859 1.00 93.69 105 GLU A O 1
ATOM 814 N N . LEU A 1 106 ? 38.290 0.374 -49.564 1.00 94.25 106 LEU A N 1
ATOM 815 C CA . LEU A 1 106 ? 38.124 1.326 -48.462 1.00 94.25 106 LEU A CA 1
ATOM 816 C C . LEU A 1 106 ? 36.784 2.071 -48.530 1.00 94.25 106 LEU A C 1
ATOM 818 O O . LEU A 1 106 ? 36.176 2.284 -47.484 1.00 94.25 106 LEU A O 1
ATOM 822 N N . PHE A 1 107 ? 36.312 2.439 -49.724 1.00 95.25 107 PHE A N 1
ATOM 823 C CA . PHE A 1 107 ? 35.010 3.095 -49.898 1.00 95.25 107 PHE A CA 1
ATOM 824 C C . PHE A 1 107 ? 33.840 2.156 -49.599 1.00 95.25 107 PHE A C 1
ATOM 826 O O . PHE A 1 107 ? 32.896 2.564 -48.931 1.00 95.25 107 PHE A O 1
ATOM 833 N N . GLU A 1 108 ? 33.917 0.892 -50.018 1.00 96.00 108 GLU A N 1
ATOM 834 C CA . GLU A 1 108 ? 32.905 -0.116 -49.671 1.00 96.00 108 GLU A CA 1
ATOM 835 C C . GLU A 1 108 ? 32.838 -0.351 -48.158 1.00 96.00 108 GLU A C 1
ATOM 837 O O . GLU A 1 108 ? 31.754 -0.405 -47.576 1.00 96.00 108 GLU A O 1
ATOM 842 N N . ARG A 1 109 ? 33.997 -0.433 -47.489 1.00 96.94 109 ARG A N 1
ATOM 843 C CA . ARG A 1 109 ? 34.054 -0.534 -46.023 1.00 96.94 109 ARG A CA 1
ATOM 844 C C . ARG A 1 109 ? 33.479 0.705 -45.339 1.00 96.94 109 ARG A C 1
ATOM 846 O O . ARG A 1 109 ? 32.763 0.550 -44.356 1.00 96.94 109 ARG A O 1
ATOM 853 N N . LEU A 1 110 ? 33.777 1.904 -45.847 1.00 96.94 110 LEU A N 1
ATOM 854 C CA . LEU A 1 110 ? 33.232 3.156 -45.319 1.00 96.94 110 LEU A CA 1
ATOM 855 C C . LEU A 1 110 ? 31.704 3.182 -45.431 1.00 96.94 110 LEU A C 1
ATOM 857 O O . LEU A 1 110 ? 31.043 3.417 -44.427 1.00 96.94 110 LEU A O 1
ATOM 861 N N . HIS A 1 111 ? 31.155 2.850 -46.600 1.00 97.19 111 HIS A N 1
ATOM 862 C CA . HIS A 1 111 ? 29.708 2.793 -46.816 1.00 97.19 111 HIS A CA 1
ATOM 863 C C . HIS A 1 111 ? 29.026 1.814 -45.854 1.00 97.19 111 HIS A C 1
ATOM 865 O O . HIS A 1 111 ? 28.023 2.139 -45.229 1.00 97.19 111 HIS A O 1
ATOM 871 N N . LYS A 1 112 ? 29.614 0.629 -45.654 1.00 98.00 112 LYS A N 1
ATOM 872 C CA . LYS A 1 112 ? 29.094 -0.348 -44.689 1.00 98.00 112 LYS A CA 1
ATOM 873 C C . LYS A 1 112 ? 29.125 0.177 -43.248 1.00 98.00 112 LYS A C 1
ATOM 875 O O . LYS A 1 112 ? 28.214 -0.093 -42.464 1.00 98.00 112 LYS A O 1
ATOM 880 N N . CYS A 1 113 ? 30.179 0.905 -42.876 1.00 97.50 113 CYS A N 1
ATOM 881 C CA . CYS A 1 113 ? 30.253 1.572 -41.578 1.00 97.50 113 CYS A CA 1
ATOM 882 C C . CYS A 1 113 ? 29.162 2.641 -41.428 1.00 97.50 113 CYS A C 1
ATOM 884 O O . CYS A 1 113 ? 28.558 2.717 -40.364 1.00 97.50 113 CYS A O 1
ATOM 886 N N . GLU A 1 114 ? 28.889 3.426 -42.472 1.00 98.00 114 GLU A N 1
ATOM 887 C CA . GLU A 1 114 ? 27.818 4.431 -42.485 1.00 98.00 114 GLU A CA 1
ATOM 888 C C . GLU A 1 114 ? 26.432 3.787 -42.330 1.00 98.00 114 GLU A C 1
ATOM 890 O O . GLU A 1 114 ? 25.652 4.232 -41.492 1.00 98.00 114 GLU A O 1
ATOM 895 N N . GLU A 1 115 ? 26.151 2.691 -43.040 1.00 98.00 115 GLU A N 1
ATOM 896 C CA . GLU A 1 115 ? 24.909 1.916 -42.878 1.00 98.00 115 GLU A CA 1
ATOM 897 C C . GLU A 1 115 ? 24.742 1.408 -41.441 1.00 98.00 115 GLU A C 1
ATOM 899 O O . GLU A 1 115 ? 23.697 1.601 -40.822 1.00 98.00 115 GLU A O 1
ATOM 904 N N . THR A 1 116 ? 25.806 0.824 -40.879 1.00 98.06 116 THR A N 1
ATOM 905 C CA . THR A 1 116 ? 25.791 0.312 -39.500 1.00 98.06 116 THR A CA 1
ATOM 906 C C . THR A 1 116 ? 25.557 1.443 -38.498 1.00 98.06 116 THR A C 1
ATOM 908 O O . THR A 1 116 ? 24.835 1.265 -37.520 1.00 98.06 116 THR A O 1
ATOM 911 N N . LEU A 1 117 ? 26.151 2.619 -38.727 1.00 98.19 117 LEU A N 1
ATOM 912 C CA . LEU A 1 117 ? 25.968 3.780 -37.860 1.00 98.19 117 LEU A CA 1
ATOM 913 C C . LEU A 1 117 ? 24.502 4.232 -37.850 1.00 98.19 117 LEU A C 1
ATOM 915 O O . LEU A 1 117 ? 23.946 4.445 -36.777 1.00 98.19 117 LEU A O 1
ATOM 919 N N . VAL A 1 118 ? 23.859 4.300 -39.019 1.00 98.19 118 VAL A N 1
ATOM 920 C CA . VAL A 1 118 ? 22.436 4.661 -39.134 1.00 98.19 118 VAL A CA 1
ATOM 921 C C . VAL A 1 118 ? 21.542 3.651 -38.407 1.00 98.19 118 VAL A C 1
ATOM 923 O O . VAL A 1 118 ? 20.610 4.050 -37.706 1.00 98.19 118 VAL A O 1
ATOM 926 N N . GLU A 1 119 ? 21.825 2.352 -38.527 1.00 97.94 119 GLU A N 1
ATOM 927 C CA . GLU A 1 119 ? 21.085 1.306 -37.808 1.00 97.94 119 GLU A CA 1
ATOM 928 C C . GLU A 1 119 ? 21.230 1.436 -36.287 1.00 97.94 119 GLU A C 1
ATOM 930 O O . GLU A 1 119 ? 20.242 1.321 -35.557 1.00 97.94 119 GLU A O 1
ATOM 935 N N . VAL A 1 120 ? 22.444 1.716 -35.802 1.00 98.25 120 VAL A N 1
ATOM 936 C CA . VAL A 1 120 ? 22.719 1.913 -34.373 1.00 98.25 120 VAL A CA 1
ATOM 937 C C . VAL A 1 120 ? 22.035 3.173 -33.848 1.00 98.25 120 VAL A C 1
ATOM 939 O O . VAL A 1 120 ? 21.377 3.099 -32.815 1.00 98.25 120 VAL A O 1
ATOM 942 N N . GLU A 1 121 ? 22.113 4.299 -34.561 1.00 98.00 121 GLU A N 1
ATOM 943 C CA . GLU A 1 121 ? 21.436 5.548 -34.182 1.00 98.00 121 GLU A CA 1
ATOM 944 C C . GLU A 1 121 ? 19.912 5.381 -34.125 1.00 98.00 121 GLU A C 1
ATOM 946 O O . GLU A 1 121 ? 19.240 5.931 -33.248 1.00 98.00 121 GLU A O 1
ATOM 951 N N . TYR A 1 122 ? 19.340 4.613 -35.055 1.00 98.19 122 TYR A N 1
ATOM 952 C CA . TYR A 1 122 ? 17.922 4.273 -35.009 1.00 98.19 122 TYR A CA 1
ATOM 953 C C . TYR A 1 122 ? 17.599 3.385 -33.799 1.00 98.19 122 TYR A C 1
ATOM 955 O O . TYR A 1 122 ? 16.649 3.665 -33.065 1.00 98.19 122 TYR A O 1
ATOM 963 N N . GLY A 1 123 ? 18.403 2.345 -33.560 1.00 98.25 123 GLY A N 1
ATOM 964 C CA . GLY A 1 123 ? 18.252 1.457 -32.409 1.00 98.25 123 GLY A CA 1
ATOM 965 C C . GLY A 1 123 ? 18.339 2.199 -31.074 1.00 98.25 123 GLY A C 1
ATOM 966 O O . GLY A 1 123 ? 17.523 1.954 -30.185 1.00 98.25 123 GLY A O 1
ATOM 967 N N . GLU A 1 124 ? 19.265 3.150 -30.954 1.00 98.06 124 GLU A N 1
ATOM 968 C CA . GLU A 1 124 ? 19.428 4.010 -29.781 1.00 98.06 124 GLU A CA 1
ATOM 969 C C . GLU A 1 124 ? 18.157 4.816 -29.497 1.00 98.06 124 GLU A C 1
ATOM 971 O O . GLU A 1 124 ? 17.635 4.748 -28.385 1.00 98.06 124 GLU A O 1
ATOM 976 N N . LYS A 1 125 ? 17.593 5.491 -30.508 1.00 97.94 125 LYS A N 1
ATOM 977 C CA . LYS A 1 125 ? 16.351 6.274 -30.357 1.00 97.94 125 LYS A CA 1
ATOM 978 C C . LYS A 1 125 ? 15.178 5.421 -29.882 1.00 97.94 125 LYS A C 1
ATOM 980 O O . LYS A 1 125 ? 14.420 5.842 -29.012 1.00 97.94 125 LYS A O 1
ATOM 985 N N . VAL A 1 126 ? 15.040 4.208 -30.419 1.00 98.44 126 VAL A N 1
ATOM 986 C CA . VAL A 1 126 ? 13.981 3.272 -30.005 1.00 98.44 126 VAL A CA 1
ATOM 987 C C . VAL A 1 126 ? 14.159 2.845 -28.546 1.00 98.44 126 VAL A C 1
ATOM 989 O O . VAL A 1 126 ? 13.181 2.733 -27.804 1.00 98.44 126 VAL A O 1
ATOM 992 N N . VAL A 1 127 ? 15.395 2.583 -28.116 1.00 98.38 127 VAL A N 1
ATOM 993 C CA . VAL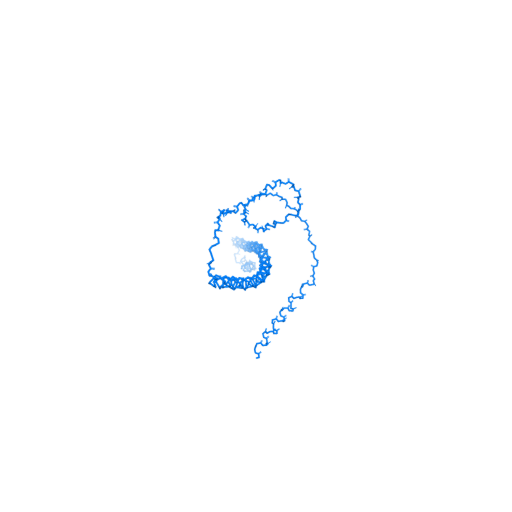 A 1 127 ? 15.687 2.222 -26.722 1.00 98.38 127 VAL A CA 1
ATOM 994 C C . VAL A 1 127 ? 15.460 3.410 -25.787 1.00 98.38 127 VAL A C 1
ATOM 996 O O . VAL A 1 127 ? 14.889 3.225 -24.713 1.00 98.38 127 VAL A O 1
ATOM 999 N N . GLU A 1 128 ? 15.842 4.621 -26.191 1.00 98.31 128 GLU A N 1
ATOM 1000 C CA . GLU A 1 128 ? 15.622 5.846 -25.421 1.00 98.31 128 GLU A CA 1
ATOM 1001 C C . GLU A 1 128 ? 14.127 6.118 -25.203 1.00 98.31 128 GLU A C 1
ATOM 1003 O O . GLU A 1 128 ? 13.699 6.342 -24.069 1.00 98.31 128 GLU A O 1
ATOM 1008 N N . GLU A 1 129 ? 13.308 6.007 -26.251 1.00 98.19 129 GLU A N 1
ATOM 1009 C CA . GLU A 1 129 ? 11.854 6.160 -26.146 1.00 98.19 129 GLU A CA 1
ATOM 1010 C C . GLU A 1 129 ? 11.249 5.123 -25.188 1.00 98.19 129 GLU A C 1
ATOM 1012 O O . GLU A 1 129 ? 10.488 5.472 -24.280 1.00 98.19 129 GLU A O 1
ATOM 1017 N N . LYS A 1 130 ? 11.659 3.851 -25.299 1.00 98.44 130 LYS A N 1
ATOM 1018 C CA . LYS A 1 130 ? 11.241 2.802 -24.354 1.00 98.44 130 LYS A CA 1
ATOM 1019 C C . LYS A 1 130 ? 11.650 3.135 -22.923 1.00 98.44 130 LYS A C 1
ATOM 1021 O O . LYS A 1 130 ? 10.834 3.001 -22.013 1.00 98.44 130 LYS A O 1
ATOM 1026 N N . ALA A 1 131 ? 12.871 3.612 -22.704 1.00 98.44 131 ALA A N 1
ATOM 1027 C CA . ALA A 1 131 ? 13.338 3.998 -21.377 1.00 98.44 131 ALA A CA 1
ATOM 1028 C C . ALA A 1 131 ? 12.504 5.146 -20.781 1.00 98.44 131 ALA A C 1
ATOM 1030 O O . ALA A 1 131 ? 12.187 5.116 -19.590 1.00 98.44 131 ALA A O 1
ATOM 1031 N N . ILE A 1 132 ? 12.100 6.126 -21.597 1.00 98.38 132 ILE A N 1
ATOM 1032 C CA . ILE A 1 132 ? 11.199 7.207 -21.176 1.00 98.38 132 ILE A CA 1
ATOM 1033 C C . ILE A 1 132 ? 9.839 6.637 -20.765 1.00 98.38 132 ILE A C 1
ATOM 1035 O O . ILE A 1 132 ? 9.368 6.947 -19.669 1.00 98.38 132 ILE A O 1
ATOM 1039 N N . THR A 1 133 ? 9.235 5.774 -21.587 1.00 98.31 133 THR A N 1
ATOM 1040 C CA . THR A 1 133 ? 7.930 5.170 -21.263 1.00 98.31 133 THR A CA 1
ATOM 1041 C C . THR A 1 133 ? 7.986 4.331 -19.988 1.00 98.31 133 THR A C 1
ATOM 1043 O O . THR A 1 133 ? 7.155 4.515 -19.105 1.00 98.31 133 THR A O 1
ATOM 1046 N N . HIS A 1 134 ? 9.014 3.493 -19.814 1.00 98.50 134 HIS A N 1
ATOM 1047 C CA . HIS A 1 134 ? 9.191 2.709 -18.593 1.00 98.50 134 HIS A CA 1
ATOM 1048 C C . HIS A 1 134 ? 9.360 3.589 -17.358 1.00 98.50 134 HIS A C 1
ATOM 1050 O O . HIS A 1 134 ? 8.783 3.290 -16.316 1.00 98.50 134 HIS A O 1
ATOM 1056 N N . ARG A 1 135 ? 10.105 4.695 -17.466 1.00 98.38 135 ARG A N 1
ATOM 1057 C CA . ARG A 1 135 ? 10.255 5.652 -16.364 1.00 98.38 135 ARG A CA 1
ATOM 1058 C C . ARG A 1 135 ? 8.922 6.302 -15.998 1.00 98.38 135 ARG A C 1
ATOM 1060 O O . ARG A 1 135 ? 8.635 6.448 -14.816 1.00 98.38 135 ARG A O 1
ATOM 1067 N N . GLN A 1 136 ? 8.114 6.672 -16.989 1.00 98.50 136 GLN A N 1
ATOM 1068 C CA . GLN A 1 136 ? 6.782 7.239 -16.762 1.00 98.50 136 GLN A CA 1
ATOM 1069 C C . GLN A 1 136 ? 5.847 6.228 -16.094 1.00 98.50 136 GLN A C 1
ATOM 1071 O O . GLN A 1 136 ? 5.183 6.573 -15.121 1.00 98.50 136 GLN A O 1
ATOM 1076 N N . THR A 1 137 ? 5.838 4.975 -16.556 1.00 98.50 137 THR A N 1
ATOM 1077 C CA . THR A 1 137 ? 5.050 3.903 -15.934 1.00 98.50 137 THR A CA 1
ATOM 1078 C C . THR A 1 137 ? 5.503 3.630 -14.505 1.00 98.50 137 THR A C 1
ATOM 1080 O O . THR A 1 137 ? 4.669 3.557 -13.612 1.00 98.50 137 THR A O 1
ATOM 1083 N N . ALA A 1 138 ? 6.812 3.531 -14.260 1.00 98.50 138 ALA A N 1
ATOM 1084 C CA . ALA A 1 138 ? 7.341 3.324 -12.915 1.00 98.50 138 ALA A CA 1
ATOM 1085 C C . ALA A 1 138 ? 6.962 4.473 -11.970 1.00 98.50 138 ALA A C 1
ATOM 1087 O O . ALA A 1 138 ? 6.579 4.222 -10.834 1.00 98.50 138 ALA A O 1
ATOM 1088 N N . ALA A 1 139 ? 7.017 5.721 -12.443 1.00 98.44 139 ALA A N 1
ATOM 1089 C CA . ALA A 1 139 ? 6.584 6.874 -11.660 1.00 98.44 139 ALA A CA 1
ATOM 1090 C C . ALA A 1 139 ? 5.083 6.823 -11.330 1.00 98.44 139 ALA A C 1
ATOM 1092 O O . ALA A 1 139 ? 4.711 7.107 -10.198 1.00 98.44 139 ALA A O 1
ATOM 1093 N N . ALA A 1 140 ? 4.234 6.423 -12.282 1.00 98.44 140 ALA A N 1
ATOM 1094 C CA . ALA A 1 140 ? 2.801 6.256 -12.039 1.00 98.44 140 ALA A CA 1
ATOM 1095 C C . ALA A 1 140 ? 2.525 5.176 -10.980 1.00 98.44 140 ALA A C 1
ATOM 1097 O O . ALA A 1 140 ? 1.834 5.448 -10.006 1.00 98.44 140 ALA A O 1
ATOM 1098 N N . VAL A 1 141 ? 3.153 4.002 -11.108 1.00 98.69 141 VAL A N 1
ATOM 1099 C CA . VAL A 1 141 ? 3.010 2.906 -10.134 1.00 98.69 141 VAL A CA 1
ATOM 1100 C C . VAL A 1 141 ? 3.501 3.323 -8.747 1.00 98.69 141 VAL A C 1
ATOM 1102 O O . VAL A 1 141 ? 2.863 3.012 -7.749 1.00 98.69 141 VAL A O 1
ATOM 1105 N N . LEU A 1 142 ? 4.623 4.042 -8.656 1.00 98.62 142 LEU A N 1
ATOM 1106 C CA . LEU A 1 142 ? 5.126 4.527 -7.368 1.00 98.62 142 LEU A CA 1
ATOM 1107 C C . LEU A 1 142 ? 4.183 5.546 -6.717 1.00 98.62 142 LEU A C 1
ATOM 1109 O O . LEU A 1 142 ? 4.065 5.545 -5.494 1.00 98.62 142 LEU A O 1
ATOM 1113 N N . ASN A 1 143 ? 3.506 6.380 -7.508 1.00 98.50 143 ASN A N 1
ATOM 1114 C CA . ASN A 1 143 ? 2.489 7.291 -6.987 1.00 98.50 143 ASN A CA 1
ATOM 1115 C C . ASN A 1 143 ? 1.274 6.523 -6.454 1.00 98.50 143 ASN A C 1
ATOM 1117 O O . ASN A 1 143 ? 0.864 6.783 -5.330 1.00 98.50 143 ASN A O 1
ATOM 1121 N N . GLU A 1 144 ? 0.763 5.545 -7.208 1.00 98.50 144 GLU A N 1
ATOM 1122 C CA . GLU A 1 144 ? -0.351 4.685 -6.775 1.00 98.50 144 GLU A CA 1
ATOM 1123 C C . GLU A 1 144 ? -0.013 3.945 -5.472 1.00 98.50 144 GLU A C 1
ATOM 1125 O O . GLU A 1 144 ? -0.795 3.943 -4.526 1.00 98.50 144 GLU A O 1
ATOM 1130 N N . VAL A 1 145 ? 1.193 3.375 -5.372 1.00 98.56 145 VAL A N 1
ATOM 1131 C CA . VAL A 1 145 ? 1.665 2.736 -4.132 1.00 98.56 145 VAL A CA 1
ATOM 1132 C C . VAL A 1 145 ? 1.732 3.743 -2.982 1.00 98.56 145 VAL A C 1
ATOM 1134 O O . VAL A 1 145 ? 1.366 3.406 -1.859 1.00 98.56 145 VAL A O 1
ATOM 1137 N N . GLY A 1 146 ? 2.183 4.971 -3.246 1.00 98.56 146 GLY A N 1
ATOM 1138 C CA . GLY A 1 146 ? 2.203 6.044 -2.254 1.00 98.56 146 GLY A CA 1
ATOM 1139 C C . GLY A 1 146 ? 0.808 6.397 -1.735 1.00 98.56 146 GLY A C 1
ATOM 1140 O O . GLY A 1 146 ? 0.629 6.508 -0.525 1.00 98.56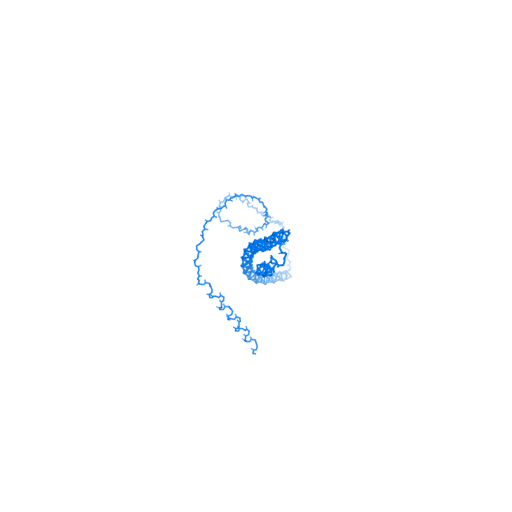 146 GLY A O 1
ATOM 1141 N N . GLU A 1 147 ? -0.178 6.518 -2.625 1.00 98.44 147 GLU A N 1
ATOM 1142 C CA . GLU A 1 147 ? -1.582 6.766 -2.269 1.00 98.44 147 GLU A CA 1
ATOM 1143 C C . GLU A 1 147 ? -2.148 5.628 -1.412 1.00 98.44 147 GLU A C 1
ATOM 1145 O O . GLU A 1 147 ? -2.677 5.888 -0.333 1.00 98.44 147 GLU A O 1
ATOM 1150 N N . CYS A 1 148 ? -1.931 4.368 -1.807 1.00 98.38 148 CYS A N 1
ATOM 1151 C CA . CYS A 1 148 ? -2.360 3.219 -1.009 1.00 98.38 148 CYS A CA 1
ATOM 1152 C C . CYS A 1 148 ? -1.743 3.223 0.394 1.00 98.38 148 CYS A C 1
ATOM 1154 O O . CYS A 1 148 ? -2.428 2.915 1.364 1.00 98.38 148 CYS A O 1
ATOM 1156 N N . VAL A 1 149 ? -0.455 3.558 0.533 1.00 98.56 149 VAL A N 1
ATOM 1157 C CA . VAL A 1 149 ? 0.195 3.626 1.853 1.00 98.56 149 VAL A CA 1
ATOM 1158 C C . VAL A 1 149 ? -0.469 4.684 2.736 1.00 98.56 149 VAL A C 1
ATOM 1160 O O . VAL A 1 149 ? -0.704 4.409 3.910 1.00 98.56 149 VAL A O 1
ATOM 1163 N N . CYS A 1 150 ? -0.818 5.851 2.188 1.00 98.44 150 CYS A N 1
ATOM 1164 C CA . CYS A 1 150 ? -1.563 6.869 2.929 1.00 98.44 150 CYS A CA 1
ATOM 1165 C C . CYS A 1 150 ? -2.930 6.338 3.392 1.00 98.44 150 CYS A C 1
ATOM 1167 O O . CYS A 1 150 ? -3.242 6.422 4.579 1.00 98.44 150 CYS A O 1
ATOM 1169 N N . GLU A 1 151 ? -3.700 5.713 2.500 1.00 98.38 151 GLU A N 1
ATOM 1170 C CA . GLU A 1 151 ? -4.999 5.114 2.843 1.00 98.38 151 GLU A CA 1
ATOM 1171 C C . GLU A 1 151 ? -4.868 4.043 3.937 1.00 98.38 151 GLU A C 1
ATOM 1173 O O . GLU A 1 151 ? -5.645 4.027 4.892 1.00 98.38 151 GLU A O 1
ATOM 1178 N N . TYR A 1 152 ? -3.848 3.181 3.859 1.00 98.31 152 TYR A N 1
ATOM 1179 C CA . TYR A 1 152 ? -3.576 2.190 4.902 1.00 98.31 152 TYR A CA 1
ATOM 1180 C C . TYR A 1 152 ? -3.283 2.839 6.251 1.00 98.31 152 TYR A C 1
ATOM 1182 O O . TYR A 1 152 ? -3.799 2.370 7.261 1.00 98.31 152 TYR A O 1
ATOM 1190 N N . THR A 1 153 ? -2.505 3.922 6.287 1.00 98.31 153 THR A N 1
ATOM 1191 C CA . THR A 1 153 ? -2.236 4.628 7.548 1.00 98.31 153 THR A CA 1
ATOM 1192 C C . THR A 1 153 ? -3.483 5.293 8.129 1.00 98.31 153 THR A C 1
ATOM 1194 O O . THR A 1 153 ? -3.654 5.314 9.344 1.00 98.31 153 THR A O 1
ATOM 1197 N N . GLU A 1 154 ? -4.389 5.804 7.294 1.00 98.44 154 GLU A N 1
ATOM 1198 C CA . GLU A 1 154 ? -5.665 6.366 7.753 1.00 98.44 154 GLU A CA 1
ATOM 1199 C C . GLU A 1 154 ? -6.593 5.285 8.323 1.00 98.44 154 GLU A C 1
ATOM 1201 O O . GLU A 1 154 ? -7.214 5.489 9.372 1.00 98.44 154 GLU A O 1
ATOM 1206 N N . MET A 1 155 ? -6.650 4.117 7.677 1.00 98.44 155 MET A N 1
ATOM 1207 C CA . MET A 1 155 ? -7.396 2.962 8.183 1.00 98.44 155 MET A CA 1
ATOM 1208 C C . MET A 1 155 ? -6.818 2.441 9.500 1.00 98.44 155 MET A C 1
ATOM 1210 O O . MET A 1 155 ? -7.586 2.158 10.412 1.00 98.44 155 MET A O 1
ATOM 1214 N N . ASP A 1 156 ? -5.493 2.355 9.618 1.00 98.50 156 ASP A N 1
ATOM 1215 C CA . ASP A 1 156 ? -4.807 1.912 10.838 1.00 98.50 156 ASP A CA 1
ATOM 1216 C C . ASP A 1 156 ? -5.112 2.844 12.021 1.00 98.50 156 ASP A C 1
ATOM 1218 O O . ASP A 1 156 ? -5.540 2.395 13.080 1.00 98.50 156 ASP A O 1
ATOM 1222 N N . ASN A 1 157 ? -5.046 4.161 11.809 1.00 98.06 157 ASN A N 1
ATOM 1223 C CA . ASN A 1 157 ? -5.442 5.140 12.828 1.00 98.06 157 ASN A CA 1
ATOM 1224 C C . ASN A 1 157 ? -6.923 5.010 13.228 1.00 98.06 157 ASN A C 1
ATOM 1226 O O . ASN A 1 157 ? -7.279 5.162 14.399 1.00 98.06 157 ASN A O 1
ATOM 1230 N N . SER A 1 158 ? -7.795 4.734 12.254 1.00 98.38 158 SER A N 1
ATOM 1231 C CA . SER A 1 158 ? -9.222 4.513 12.512 1.00 98.38 158 SER A CA 1
ATOM 1232 C C . SER A 1 158 ? -9.453 3.237 13.321 1.00 98.38 158 SER A C 1
ATOM 1234 O O . SER A 1 158 ? -10.294 3.230 14.215 1.00 98.38 158 SER A O 1
ATOM 1236 N N . LEU A 1 159 ? -8.690 2.177 13.042 1.00 98.31 159 LEU A N 1
ATOM 1237 C CA . LEU A 1 159 ? -8.733 0.923 13.789 1.00 98.31 159 LEU A CA 1
ATOM 1238 C C . LEU A 1 159 ? -8.352 1.153 15.252 1.00 98.31 159 LEU A C 1
ATOM 1240 O O . LEU A 1 159 ? -9.123 0.781 16.127 1.00 98.31 159 LEU A O 1
ATOM 1244 N N . VAL A 1 160 ? -7.232 1.837 15.505 1.00 98.12 160 VAL A N 1
ATOM 1245 C CA . VAL A 1 160 ? -6.784 2.174 16.867 1.00 98.12 160 VAL A CA 1
ATOM 1246 C C . VAL A 1 160 ? -7.865 2.951 17.621 1.00 98.12 160 VAL A C 1
ATOM 1248 O O . VAL A 1 160 ? -8.183 2.631 18.761 1.00 98.12 160 VAL A O 1
ATOM 1251 N N . THR A 1 161 ? -8.495 3.926 16.962 1.00 97.56 161 THR A N 1
ATOM 1252 C CA . THR A 1 161 ? -9.585 4.704 17.574 1.00 97.56 161 THR A CA 1
ATOM 1253 C C . THR A 1 161 ? -10.779 3.815 17.942 1.00 97.56 161 THR A C 1
ATOM 1255 O O . THR A 1 161 ? -11.342 3.946 19.025 1.00 97.56 161 THR A O 1
ATOM 1258 N N . LEU A 1 162 ? -11.163 2.884 17.064 1.00 98.00 162 LEU A N 1
ATOM 1259 C CA . LEU A 1 162 ? -12.263 1.953 17.327 1.00 98.00 162 LEU A CA 1
ATOM 1260 C C . LEU A 1 162 ? -11.933 0.956 18.443 1.00 98.00 162 LEU A C 1
ATOM 1262 O O . LEU A 1 162 ? -12.815 0.618 19.228 1.00 98.00 162 LEU A O 1
ATOM 1266 N N . GLU A 1 163 ? -10.689 0.488 18.528 1.00 97.75 163 GLU A N 1
ATOM 1267 C CA . GLU A 1 163 ? -10.227 -0.377 19.618 1.00 97.75 163 GLU A CA 1
ATOM 1268 C C . GLU A 1 163 ? -10.356 0.336 20.972 1.00 97.75 163 GLU A C 1
ATOM 1270 O O . GLU A 1 163 ? -10.914 -0.234 21.911 1.00 97.75 163 GLU A O 1
ATOM 1275 N N . GLU A 1 164 ? -9.950 1.608 21.048 1.00 97.38 164 GLU A N 1
ATOM 1276 C CA . GLU A 1 164 ? -10.134 2.443 22.242 1.00 97.38 164 GLU A CA 1
ATOM 1277 C C . GLU A 1 164 ? -11.622 2.661 22.576 1.00 97.38 164 GLU A C 1
ATOM 1279 O O . GLU A 1 164 ? -12.025 2.600 23.740 1.00 97.38 164 GLU A O 1
ATOM 1284 N N . GLU A 1 165 ? -12.476 2.913 21.579 1.00 97.56 165 GLU A N 1
ATOM 1285 C CA . GLU A 1 165 ? -13.923 3.060 21.789 1.00 97.56 165 GLU A CA 1
ATOM 1286 C C . GLU A 1 165 ? -14.562 1.776 22.333 1.00 97.56 165 GLU A C 1
ATOM 1288 O O . GLU A 1 165 ? -15.383 1.841 23.252 1.00 97.56 165 GLU A O 1
ATOM 1293 N N . ILE A 1 166 ? -14.171 0.612 21.806 1.00 95.88 166 ILE A N 1
ATOM 1294 C CA . ILE A 1 166 ? -14.647 -0.692 22.278 1.00 95.88 166 ILE A CA 1
ATOM 1295 C C . ILE A 1 166 ? -14.229 -0.912 23.732 1.00 95.88 166 ILE A C 1
ATOM 1297 O O . ILE A 1 166 ? -15.089 -1.232 24.553 1.00 95.88 166 ILE A O 1
ATOM 1301 N N . GLU A 1 167 ? -12.961 -0.679 24.078 1.00 95.94 167 GLU A N 1
ATOM 1302 C CA . GLU A 1 167 ? -12.468 -0.829 25.454 1.00 95.94 167 GLU A CA 1
ATOM 1303 C C . GLU A 1 167 ? -13.247 0.066 26.432 1.00 95.94 167 GLU A C 1
ATOM 1305 O O . GLU A 1 167 ? -13.688 -0.381 27.495 1.00 95.94 167 GLU A O 1
ATOM 1310 N N . ASN A 1 168 ? -13.505 1.319 26.048 1.00 94.44 168 ASN A N 1
ATOM 1311 C CA . ASN A 1 168 ? -14.295 2.248 26.856 1.00 94.44 168 ASN A CA 1
ATOM 1312 C C . ASN A 1 168 ? -15.746 1.776 27.046 1.00 94.44 168 ASN A C 1
ATOM 1314 O O . ASN A 1 168 ? -16.296 1.880 28.147 1.00 94.44 168 ASN A O 1
ATOM 1318 N N . LEU A 1 169 ? -16.382 1.256 25.994 1.00 92.88 169 LEU A N 1
ATOM 1319 C CA . LEU A 1 169 ? -17.744 0.723 26.072 1.00 92.88 169 LEU A CA 1
ATOM 1320 C C . LEU A 1 169 ? -17.817 -0.544 26.929 1.00 92.88 169 LEU A C 1
ATOM 1322 O O . LEU A 1 169 ? -18.771 -0.709 27.691 1.00 92.88 169 LEU A O 1
ATOM 1326 N N . GLU A 1 170 ? -16.816 -1.418 26.849 1.00 92.19 170 GLU A N 1
ATOM 1327 C CA . GLU A 1 170 ? -16.712 -2.606 27.698 1.00 92.19 170 GLU A CA 1
ATOM 1328 C C . GLU A 1 170 ? -16.524 -2.231 29.172 1.00 92.19 170 GLU A C 1
ATOM 1330 O O . GLU A 1 170 ? -17.204 -2.789 30.039 1.00 92.19 170 GLU A O 1
ATOM 1335 N N . ALA A 1 171 ? -15.691 -1.229 29.464 1.00 91.19 171 ALA A N 1
ATOM 1336 C CA . ALA A 1 171 ? -15.512 -0.705 30.816 1.00 91.19 171 ALA A CA 1
ATOM 1337 C C . ALA A 1 171 ? -16.814 -0.110 31.382 1.00 91.19 171 ALA A C 1
ATOM 1339 O O . ALA A 1 171 ? -17.200 -0.415 32.513 1.00 91.19 171 ALA A O 1
ATOM 1340 N N . LEU A 1 172 ? -17.534 0.689 30.585 1.00 88.31 172 LEU A N 1
ATOM 1341 C CA . LEU A 1 172 ? -18.832 1.253 30.972 1.00 88.31 172 LEU A CA 1
ATOM 1342 C C . LEU A 1 172 ? -19.884 0.167 31.208 1.00 88.31 172 LEU A C 1
ATOM 1344 O O . LEU A 1 172 ? -20.638 0.241 32.179 1.00 88.31 172 LEU A O 1
ATOM 1348 N N . LYS A 1 173 ? -19.923 -0.858 30.350 1.00 86.06 173 LYS A N 1
ATOM 1349 C CA . LYS A 1 173 ? -20.819 -2.004 30.515 1.00 86.06 173 LYS A CA 1
ATOM 1350 C C . LYS A 1 173 ? -20.527 -2.747 31.817 1.00 86.06 173 LYS A C 1
ATOM 1352 O O . LYS A 1 173 ? -21.452 -2.987 32.586 1.00 86.06 173 LYS A O 1
ATOM 1357 N N . SER A 1 174 ? -19.258 -3.045 32.098 1.00 83.06 174 SER A N 1
ATOM 1358 C CA . SER A 1 174 ? -18.858 -3.702 33.347 1.00 83.06 174 SER A CA 1
ATOM 1359 C C . SER A 1 174 ? -19.238 -2.877 34.579 1.00 83.06 174 SER A C 1
ATOM 1361 O O . SER A 1 174 ? -19.677 -3.438 35.582 1.00 83.06 174 SER A O 1
ATOM 1363 N N . GLN A 1 175 ? -19.117 -1.550 34.510 1.00 78.50 175 GLN A N 1
ATOM 1364 C CA . GLN A 1 175 ? -19.519 -0.666 35.601 1.00 78.50 175 GLN A CA 1
ATOM 1365 C C . GLN A 1 175 ? -21.042 -0.653 35.808 1.00 78.50 175 GLN A C 1
ATOM 1367 O O . GLN A 1 175 ? -21.501 -0.650 36.950 1.00 78.50 175 GLN A O 1
ATOM 1372 N N . GLY A 1 176 ? -21.820 -0.663 34.721 1.00 72.38 176 GLY A N 1
ATOM 1373 C CA . GLY A 1 176 ? -23.280 -0.761 34.764 1.00 72.38 176 GLY A CA 1
ATOM 1374 C C . GLY A 1 176 ? -23.760 -2.086 35.356 1.00 72.38 176 GLY A C 1
ATOM 1375 O O . GLY A 1 176 ? -24.575 -2.077 36.273 1.00 72.38 176 GLY A O 1
ATOM 1376 N N . GLU A 1 177 ? -23.189 -3.208 34.907 1.00 74.88 177 GLU A N 1
ATOM 1377 C CA . GLU A 1 177 ? -23.482 -4.541 35.452 1.00 74.88 177 GLU A CA 1
ATOM 1378 C C . GLU A 1 177 ? -23.128 -4.624 36.943 1.00 74.88 177 GLU A C 1
ATOM 1380 O O . GLU A 1 177 ? -23.913 -5.122 37.745 1.00 74.88 177 GLU A O 1
ATOM 1385 N N . HIS A 1 178 ? -21.983 -4.069 37.351 1.00 68.19 178 HIS A N 1
ATOM 1386 C CA . HIS A 1 178 ? -21.609 -4.014 38.763 1.00 68.19 178 HIS A CA 1
ATOM 1387 C C . HIS A 1 178 ? -22.592 -3.172 39.591 1.00 68.19 178 HIS A C 1
ATOM 1389 O O . HIS A 1 178 ? -22.908 -3.533 40.722 1.00 68.19 178 HIS A O 1
ATOM 1395 N N . PHE A 1 179 ? -23.074 -2.042 39.065 1.00 68.44 179 PHE A N 1
ATOM 1396 C CA . PHE A 1 179 ? -24.058 -1.217 39.767 1.00 68.44 179 PHE A CA 1
ATOM 1397 C C . PHE A 1 179 ? -25.398 -1.948 39.932 1.00 68.44 179 PHE A C 1
ATOM 1399 O O . PHE A 1 179 ? -25.941 -1.966 41.033 1.00 68.44 179 PHE A O 1
ATOM 1406 N N . GLU A 1 180 ? -25.888 -2.602 38.878 1.00 67.56 180 GLU A N 1
ATOM 1407 C CA . GLU A 1 180 ? -27.148 -3.355 38.895 1.00 67.56 180 GLU A CA 1
ATOM 1408 C C . GLU A 1 180 ? -27.096 -4.550 39.864 1.00 67.56 180 GLU A C 1
ATOM 1410 O O . GLU A 1 180 ? -28.035 -4.772 40.633 1.00 67.56 180 GLU A O 1
ATOM 1415 N N . VAL A 1 181 ? -25.969 -5.272 39.908 1.00 71.56 181 VAL A N 1
ATOM 1416 C CA . VAL A 1 181 ? -25.739 -6.362 40.875 1.00 71.56 181 VAL A CA 1
ATOM 1417 C C . VAL A 1 181 ? -25.704 -5.834 42.312 1.00 71.56 181 VAL A C 1
ATOM 1419 O O . VAL A 1 181 ? -26.362 -6.384 43.189 1.00 71.56 181 VAL A O 1
ATOM 1422 N N . VAL A 1 182 ? -24.998 -4.730 42.573 1.00 73.94 182 VAL A N 1
ATOM 1423 C CA . VAL A 1 182 ? -24.938 -4.142 43.923 1.00 73.94 182 VAL A CA 1
ATOM 1424 C C . VAL A 1 182 ? -26.298 -3.600 44.373 1.00 73.94 182 VAL A C 1
ATOM 1426 O O . VAL A 1 182 ? -26.645 -3.693 45.551 1.00 73.94 182 VAL A O 1
ATOM 1429 N N . GLU A 1 183 ? -27.085 -3.018 43.469 1.00 76.06 183 GLU A N 1
ATOM 1430 C CA . GLU A 1 183 ? -28.422 -2.515 43.792 1.00 76.06 183 GLU A CA 1
ATOM 1431 C C . GLU A 1 183 ? -29.387 -3.662 44.119 1.00 76.06 183 GLU A C 1
ATOM 1433 O O . GLU A 1 183 ? -30.078 -3.611 45.140 1.00 76.06 183 GLU A O 1
ATOM 1438 N N . SER A 1 184 ? -29.373 -4.732 43.321 1.00 75.00 184 SER A N 1
ATOM 1439 C CA . SER A 1 184 ? -30.178 -5.932 43.576 1.00 75.00 184 SER A CA 1
ATOM 1440 C C . SER A 1 184 ? -29.770 -6.648 44.871 1.00 75.00 184 SER A C 1
ATOM 1442 O O . SER A 1 184 ? -30.642 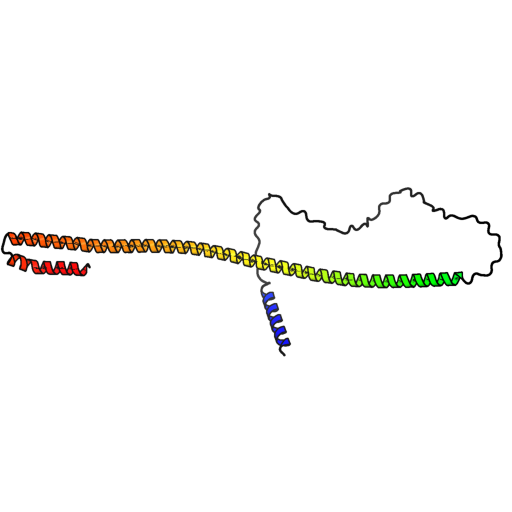-6.971 45.683 1.00 75.00 184 SER A O 1
ATOM 1444 N N . GLU A 1 185 ? -28.473 -6.789 45.156 1.00 78.31 185 GLU A N 1
ATOM 1445 C CA . GLU A 1 185 ? -27.986 -7.324 46.437 1.00 78.31 185 GLU A CA 1
ATOM 1446 C C . GLU A 1 185 ? -28.421 -6.463 47.633 1.00 78.31 185 GLU A C 1
ATOM 1448 O O . GLU A 1 185 ? -28.899 -6.995 48.639 1.00 78.31 185 GLU A O 1
ATOM 1453 N N . ASN A 1 186 ? -28.328 -5.132 47.536 1.00 80.81 186 ASN A N 1
ATOM 1454 C CA . ASN A 1 186 ? -28.750 -4.233 48.615 1.00 80.81 186 ASN A CA 1
ATOM 1455 C C . ASN A 1 186 ? -30.252 -4.332 48.917 1.00 80.81 186 ASN A C 1
ATOM 1457 O O . ASN A 1 186 ? -30.645 -4.284 50.087 1.00 80.81 186 ASN A O 1
ATOM 1461 N N . ILE A 1 187 ? -31.098 -4.499 47.894 1.00 83.12 187 ILE A N 1
ATOM 1462 C CA . ILE A 1 187 ? -32.544 -4.699 48.074 1.00 83.12 187 ILE A CA 1
ATOM 1463 C C . ILE A 1 187 ? -32.809 -5.993 48.853 1.00 83.12 187 ILE A C 1
ATOM 1465 O O . ILE A 1 187 ? -33.589 -5.983 49.810 1.00 83.12 187 ILE A O 1
ATOM 1469 N N . VAL A 1 188 ? -32.133 -7.087 48.495 1.00 85.81 188 VAL A N 1
ATOM 1470 C CA . VAL A 1 188 ? -32.268 -8.382 49.182 1.00 85.81 188 VAL A CA 1
ATOM 1471 C C . VAL A 1 188 ? -31.789 -8.292 50.631 1.00 85.81 188 VAL A C 1
ATOM 1473 O O . VAL A 1 188 ? -32.484 -8.749 51.540 1.00 85.81 188 VAL A O 1
ATOM 1476 N N . VAL A 1 189 ? -30.639 -7.659 50.881 1.00 86.19 189 VAL A N 1
ATOM 1477 C CA . VAL A 1 189 ? -30.099 -7.469 52.238 1.00 86.19 189 VAL A CA 1
ATOM 1478 C C . VAL A 1 189 ? -31.047 -6.632 53.100 1.00 86.19 189 VAL A C 1
ATOM 1480 O O . VAL A 1 189 ? -31.317 -7.001 54.244 1.00 86.19 189 VAL A O 1
ATOM 1483 N N . SER A 1 190 ? -31.601 -5.542 52.561 1.00 88.44 190 SER A N 1
ATOM 1484 C CA . SER A 1 190 ? -32.539 -4.686 53.295 1.00 88.44 190 SER A CA 1
ATOM 1485 C C . SER A 1 190 ? -33.827 -5.424 53.660 1.00 88.44 190 SER A C 1
ATOM 1487 O O . SER A 1 190 ? -34.295 -5.310 54.793 1.00 88.44 190 SER A O 1
ATOM 1489 N N . LYS A 1 191 ? -34.398 -6.197 52.728 1.00 89.19 191 LYS A N 1
ATOM 1490 C CA . LYS A 1 191 ? -35.619 -6.975 52.982 1.00 89.19 191 LYS A CA 1
ATOM 1491 C C . LYS A 1 191 ? -35.391 -8.106 53.984 1.00 89.19 191 LYS A C 1
ATOM 1493 O O . LYS A 1 191 ? -36.219 -8.305 54.869 1.00 89.19 191 LYS A O 1
ATOM 1498 N N . ASN A 1 192 ? -34.247 -8.790 53.902 1.00 88.88 192 ASN A N 1
ATOM 1499 C CA . ASN A 1 192 ? -33.840 -9.780 54.903 1.00 88.88 192 ASN A CA 1
ATOM 1500 C C . ASN A 1 192 ? -33.741 -9.158 56.299 1.00 88.88 192 ASN A C 1
ATOM 1502 O O . ASN A 1 192 ? -34.265 -9.711 57.261 1.00 88.88 192 ASN A O 1
ATOM 1506 N N . HIS A 1 193 ? -33.134 -7.973 56.407 1.00 91.06 193 HIS A N 1
ATOM 1507 C CA . HIS A 1 193 ? -33.036 -7.274 57.683 1.00 91.06 193 HIS A CA 1
ATOM 1508 C C . HIS A 1 193 ? -34.412 -6.902 58.260 1.00 91.06 193 HIS A C 1
ATOM 1510 O O . HIS A 1 193 ? -34.642 -7.070 59.458 1.00 91.06 193 HIS A O 1
ATOM 1516 N N . GLU A 1 194 ? -35.346 -6.433 57.425 1.00 92.56 194 GLU A N 1
ATOM 1517 C CA . GLU A 1 194 ? -36.718 -6.145 57.861 1.00 92.56 194 GLU A CA 1
ATOM 1518 C C . GLU A 1 194 ? -37.440 -7.411 58.346 1.00 92.56 194 GLU A C 1
ATOM 1520 O O . GLU A 1 194 ? -38.114 -7.387 59.381 1.00 92.56 194 GLU A O 1
ATOM 1525 N N . PHE A 1 195 ? -37.267 -8.527 57.635 1.00 92.94 195 PHE A N 1
ATOM 1526 C CA . PHE A 1 195 ? -37.819 -9.823 58.018 1.00 92.94 195 PHE A CA 1
ATOM 1527 C C . PHE A 1 195 ? -37.272 -10.309 59.365 1.00 92.94 195 PHE A C 1
ATOM 1529 O O . PHE A 1 195 ? -38.052 -10.684 60.244 1.00 92.94 195 PHE A O 1
ATOM 1536 N N . ASP A 1 196 ? -35.962 -10.209 59.586 1.00 92.69 196 ASP A N 1
ATOM 1537 C CA . ASP A 1 196 ? -35.323 -10.584 60.851 1.00 92.69 196 ASP A CA 1
ATOM 1538 C C . ASP A 1 196 ? -35.799 -9.716 62.026 1.00 92.69 196 ASP A C 1
ATOM 1540 O O . ASP A 1 196 ? -36.074 -10.226 63.120 1.00 92.69 196 ASP A O 1
ATOM 1544 N N . LEU A 1 197 ? -35.948 -8.404 61.813 1.00 94.06 197 LEU A N 1
ATOM 1545 C CA . LEU A 1 197 ? -36.506 -7.493 62.817 1.00 94.06 197 LEU A CA 1
ATOM 1546 C C . LEU A 1 197 ? -37.954 -7.855 63.155 1.00 94.06 197 LEU A C 1
ATOM 1548 O O . LEU A 1 197 ? -38.331 -7.852 64.330 1.00 94.06 197 LEU A O 1
ATOM 1552 N N . PHE A 1 198 ? -38.758 -8.201 62.148 1.00 94.31 198 PHE A N 1
ATOM 1553 C CA . PHE A 1 198 ? -40.134 -8.637 62.352 1.00 94.31 198 PHE A CA 1
ATOM 1554 C C . PHE A 1 198 ? -40.206 -9.937 63.159 1.00 94.31 198 PHE A C 1
ATOM 1556 O O . PHE A 1 198 ? -40.955 -9.998 64.134 1.00 94.31 198 PHE A O 1
ATOM 1563 N N . LEU A 1 199 ? -39.395 -10.945 62.822 1.00 93.31 199 LEU A N 1
ATOM 1564 C CA . LEU A 1 199 ? -39.318 -12.203 63.573 1.00 93.31 199 LEU A CA 1
ATOM 1565 C C . LEU A 1 199 ? -38.864 -11.987 65.018 1.00 93.31 199 LEU A C 1
ATOM 1567 O O . LEU A 1 199 ? -39.415 -12.591 65.944 1.00 93.31 199 LEU A O 1
ATOM 1571 N N . THR A 1 200 ? -37.887 -11.106 65.225 1.00 92.38 200 THR A N 1
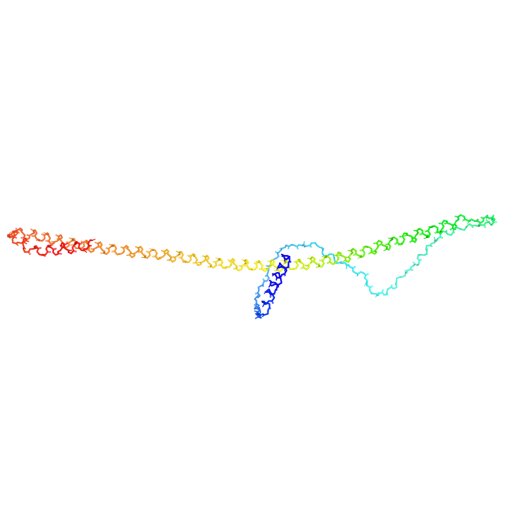ATOM 1572 C CA . THR A 1 200 ? -37.390 -10.767 66.563 1.00 92.38 200 THR A CA 1
ATOM 1573 C C . THR A 1 200 ? -38.490 -10.102 67.390 1.00 92.38 200 THR A C 1
ATOM 1575 O O . THR A 1 200 ? -38.786 -10.563 68.493 1.00 92.38 200 THR A O 1
ATOM 1578 N N . GLY A 1 201 ? -39.172 -9.095 66.835 1.00 91.81 201 GLY A N 1
ATOM 1579 C CA . GLY A 1 201 ? -40.291 -8.421 67.498 1.00 91.81 201 GLY A CA 1
ATOM 1580 C C . GLY A 1 201 ? -41.481 -9.349 67.762 1.00 91.81 201 GLY A C 1
ATOM 1581 O O . GLY A 1 201 ? -42.078 -9.305 68.837 1.00 91.81 201 GLY A O 1
ATOM 1582 N N . LEU A 1 202 ? -41.794 -1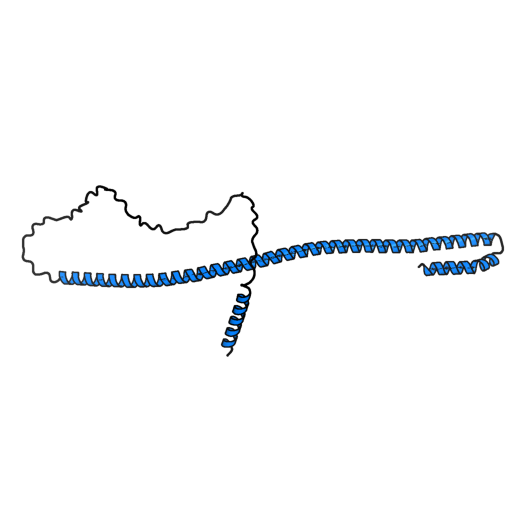0.251 66.829 1.00 92.12 202 LEU A N 1
ATOM 1583 C CA . LEU A 1 202 ? -42.825 -11.273 67.016 1.00 92.12 202 LEU A CA 1
ATOM 1584 C C . LEU A 1 202 ? -42.477 -12.204 68.185 1.00 92.12 202 LEU A C 1
ATOM 1586 O O . LEU A 1 202 ? -43.316 -12.463 69.046 1.00 92.12 202 LEU A O 1
ATOM 1590 N N . THR A 1 203 ? -41.220 -12.641 68.258 1.00 91.81 203 THR A N 1
ATOM 1591 C CA . THR A 1 203 ? -40.718 -13.493 69.344 1.00 91.81 203 THR A CA 1
ATOM 1592 C C . THR A 1 203 ? -40.776 -12.786 70.700 1.00 91.81 203 THR A C 1
ATOM 1594 O O . THR A 1 203 ? -41.037 -13.423 71.719 1.00 91.81 203 THR A O 1
ATOM 1597 N N . GLU A 1 204 ? -40.537 -11.476 70.750 1.00 90.62 204 GLU A N 1
ATOM 1598 C CA . GLU A 1 204 ? -40.678 -10.680 71.975 1.00 90.62 204 GLU A CA 1
ATOM 1599 C C . GLU A 1 204 ? -42.140 -10.540 72.417 1.00 90.62 204 GLU A C 1
ATOM 1601 O O . GLU A 1 204 ? -42.435 -10.712 73.601 1.00 90.62 204 GLU A O 1
ATOM 1606 N N . ASN A 1 205 ? -43.064 -10.325 71.480 1.00 86.69 205 ASN A N 1
ATOM 1607 C CA . ASN A 1 205 ? -44.498 -10.232 71.768 1.00 86.69 205 ASN A CA 1
ATOM 1608 C C . ASN A 1 205 ? -45.083 -11.570 72.248 1.00 86.69 205 ASN A C 1
ATOM 1610 O O . ASN A 1 205 ? -45.869 -11.609 73.190 1.00 86.69 205 ASN A O 1
ATOM 1614 N N . MET A 1 206 ? -44.632 -12.690 71.684 1.00 88.88 206 MET A N 1
ATOM 1615 C CA . MET A 1 206 ? -45.039 -14.025 72.140 1.00 88.88 206 MET A CA 1
ATOM 1616 C C . MET A 1 206 ? -44.589 -14.342 73.572 1.00 88.88 206 MET A C 1
ATOM 1618 O O . MET A 1 206 ? -45.179 -15.201 74.219 1.00 88.88 206 MET A O 1
ATOM 1622 N N . LYS A 1 207 ? -43.556 -13.669 74.096 1.00 86.88 207 LYS A N 1
ATOM 1623 C CA . LYS A 1 207 ? -43.116 -13.847 75.492 1.00 86.88 207 LYS A CA 1
ATOM 1624 C C . LYS A 1 207 ? -44.019 -13.129 76.499 1.00 86.88 207 LYS A C 1
ATOM 1626 O O . LYS A 1 207 ? -43.924 -13.430 77.687 1.00 86.88 207 LYS A O 1
ATOM 1631 N N . SER A 1 208 ? -44.841 -12.172 76.063 1.00 83.50 208 SER A N 1
ATOM 1632 C CA . SER A 1 208 ? -45.642 -11.306 76.939 1.00 83.50 208 SER A CA 1
ATOM 1633 C C . SER A 1 208 ? -47.142 -11.637 76.972 1.00 83.50 208 SER A C 1
ATOM 1635 O O . SER A 1 208 ? -47.850 -11.084 77.814 1.00 83.50 208 SER A O 1
ATOM 1637 N N . GLY A 1 209 ? -47.625 -12.568 76.139 1.00 82.44 209 GLY A N 1
ATOM 1638 C CA . GLY A 1 209 ? -49.023 -13.029 76.123 1.00 82.44 209 GLY A CA 1
ATOM 1639 C C . GLY A 1 209 ? -49.192 -14.424 75.506 1.00 82.44 209 GLY A C 1
ATOM 1640 O O . GLY A 1 209 ? -48.292 -15.247 75.642 1.00 82.44 209 GLY A O 1
ATOM 1641 N N . ASP A 1 210 ? -50.341 -14.716 74.878 1.00 88.69 210 ASP A N 1
ATOM 1642 C CA . ASP A 1 210 ? -50.607 -16.023 74.248 1.00 88.69 210 ASP A CA 1
ATOM 1643 C C . ASP A 1 210 ? -49.813 -16.173 72.933 1.00 88.69 210 ASP A C 1
ATOM 1645 O O . ASP A 1 210 ? -50.098 -15.470 71.958 1.00 88.69 210 ASP A O 1
ATOM 1649 N N . PRO A 1 211 ? -48.834 -17.093 72.859 1.00 86.69 211 PRO A N 1
ATOM 1650 C CA . PRO A 1 211 ? -48.010 -17.264 71.668 1.00 86.69 211 PRO A CA 1
ATOM 1651 C C . PRO A 1 211 ? -48.808 -17.656 70.420 1.00 86.69 211 PRO A C 1
ATOM 1653 O O . PRO A 1 211 ? -48.394 -17.319 69.311 1.00 86.69 211 PRO A O 1
ATOM 1656 N N . PHE A 1 212 ? -49.926 -18.374 70.578 1.00 88.00 212 PHE A N 1
ATOM 1657 C CA . PHE A 1 212 ? -50.717 -18.848 69.443 1.00 88.00 212 PHE A CA 1
ATOM 1658 C C . PHE A 1 212 ? -51.499 -17.711 68.791 1.00 88.00 212 PHE A C 1
ATOM 1660 O O . PHE A 1 212 ? -51.505 -17.614 67.567 1.00 88.00 212 PHE A O 1
ATOM 1667 N N . GLU A 1 213 ? -52.098 -16.826 69.587 1.00 88.88 213 GLU A N 1
ATOM 1668 C CA . GLU A 1 213 ? -52.830 -15.657 69.089 1.00 88.88 213 GLU A CA 1
ATOM 1669 C C . GLU A 1 213 ? -51.899 -14.728 68.297 1.00 88.88 213 GLU A C 1
ATOM 1671 O O . GLU A 1 213 ? -52.142 -14.457 67.121 1.00 88.88 213 GLU A O 1
ATOM 1676 N N . PHE A 1 214 ? -50.746 -14.365 68.874 1.00 88.62 214 PHE A N 1
ATOM 1677 C CA . PHE A 1 214 ? -49.756 -13.529 68.187 1.00 88.62 214 PHE A CA 1
ATOM 1678 C C . PHE A 1 214 ? -49.193 -14.172 66.913 1.00 88.62 214 PHE A C 1
ATOM 1680 O O . PHE A 1 214 ? -48.895 -13.460 65.954 1.00 88.62 214 PHE A O 1
ATOM 1687 N N . PHE A 1 215 ? -49.040 -15.501 66.876 1.00 90.12 215 PHE A N 1
ATOM 1688 C CA . PHE A 1 215 ? -48.596 -16.205 65.672 1.00 90.12 215 PHE A CA 1
ATOM 1689 C C . PHE A 1 215 ? -49.628 -16.122 64.542 1.00 90.12 215 PHE A C 1
ATOM 1691 O O . PHE A 1 215 ? -49.280 -15.770 63.414 1.00 90.12 215 PHE A O 1
ATOM 1698 N N . TYR A 1 216 ? -50.892 -16.441 64.840 1.00 92.56 216 TYR A N 1
ATOM 1699 C CA . TYR A 1 216 ? -51.964 -16.437 63.844 1.00 92.56 216 TYR A CA 1
ATOM 1700 C C . TYR A 1 216 ? -52.279 -15.029 63.332 1.00 92.56 216 TYR A C 1
ATOM 1702 O O . TYR A 1 216 ? -52.546 -14.872 62.141 1.00 92.56 216 TYR A O 1
ATOM 1710 N N . ASP A 1 217 ? -52.145 -14.003 64.172 1.00 91.50 217 ASP A N 1
ATOM 1711 C CA . ASP A 1 217 ? -52.300 -12.605 63.757 1.00 91.50 217 ASP A CA 1
ATOM 1712 C C . ASP A 1 217 ? -51.145 -12.112 62.869 1.00 91.50 217 ASP A C 1
ATOM 1714 O O . ASP A 1 217 ? -51.337 -11.285 61.974 1.00 91.50 217 ASP A O 1
ATOM 1718 N N . ALA A 1 218 ? -49.930 -12.624 63.087 1.00 92.12 218 ALA A N 1
ATOM 1719 C CA . ALA A 1 218 ? -48.740 -12.253 62.322 1.00 92.12 218 ALA A CA 1
ATOM 1720 C C . ALA A 1 218 ? -48.615 -12.987 60.974 1.00 92.12 218 ALA A C 1
ATOM 1722 O O . ALA A 1 218 ? -47.952 -12.478 60.065 1.00 92.12 218 ALA A O 1
ATOM 1723 N N . LEU A 1 219 ? -49.253 -14.151 60.831 1.00 92.69 219 LEU A N 1
ATOM 1724 C CA . LEU A 1 219 ? -49.178 -15.049 59.670 1.00 92.69 219 LEU A CA 1
ATOM 1725 C C . LEU A 1 219 ? -49.388 -14.342 58.313 1.00 92.69 219 LEU A C 1
ATOM 1727 O O . LEU A 1 219 ? -48.515 -14.466 57.455 1.00 92.69 219 LEU A O 1
ATOM 1731 N N . PRO A 1 220 ? -50.432 -13.509 58.117 1.00 93.75 220 PRO A N 1
ATOM 1732 C CA . PRO A 1 220 ? -50.651 -12.819 56.840 1.00 93.75 220 PRO A CA 1
ATOM 1733 C C . PRO A 1 220 ? -49.546 -11.820 56.472 1.00 93.75 220 PRO A C 1
ATOM 1735 O O . PRO A 1 220 ? -49.331 -11.499 55.302 1.00 93.75 220 PRO A O 1
ATOM 1738 N N . ARG A 1 221 ? -48.861 -11.257 57.474 1.00 92.25 221 ARG A N 1
ATOM 1739 C CA . ARG A 1 221 ? -47.721 -10.364 57.243 1.00 92.25 221 ARG A CA 1
ATOM 1740 C C . ARG A 1 221 ? -46.452 -11.165 56.969 1.00 92.25 221 ARG A C 1
ATOM 1742 O O . ARG A 1 221 ? -45.694 -10.766 56.094 1.00 92.25 221 ARG A O 1
ATOM 1749 N N . LEU A 1 222 ? -46.260 -12.282 57.669 1.00 92.19 222 LEU A N 1
ATOM 1750 C CA . LEU A 1 222 ? -45.148 -13.201 57.443 1.00 92.19 222 LEU A CA 1
ATOM 1751 C C . LEU A 1 222 ? -45.157 -13.748 56.008 1.00 92.19 222 LEU A C 1
ATOM 1753 O O . LEU A 1 222 ? -44.129 -13.697 55.342 1.00 92.19 222 LEU A O 1
ATOM 1757 N N . GLU A 1 223 ? -46.315 -14.206 55.524 1.00 93.19 223 GLU A N 1
ATOM 1758 C CA . GLU A 1 223 ? -46.489 -14.698 54.148 1.00 93.19 223 GLU A CA 1
ATOM 1759 C C . GLU A 1 223 ? -46.119 -13.628 53.119 1.00 93.19 223 GLU A C 1
ATOM 1761 O O . GLU A 1 223 ? -45.315 -13.878 52.228 1.00 93.19 223 GLU A O 1
ATOM 1766 N N . ARG A 1 224 ? -46.613 -12.398 53.296 1.00 92.62 224 ARG A N 1
ATOM 1767 C CA . ARG A 1 224 ? -46.303 -11.293 52.382 1.00 92.62 224 ARG A CA 1
ATOM 1768 C C . ARG A 1 224 ? -44.817 -10.946 52.359 1.00 92.62 224 ARG A C 1
ATOM 1770 O O . ARG A 1 224 ? -44.265 -10.723 51.290 1.00 92.62 224 ARG A O 1
ATOM 1777 N N . MET A 1 225 ? -44.172 -10.892 53.525 1.00 91.69 225 MET A N 1
ATOM 1778 C CA . MET A 1 225 ? -42.742 -10.590 53.595 1.00 91.69 225 MET A CA 1
ATOM 1779 C C . MET A 1 225 ? -41.904 -11.705 52.960 1.00 91.69 225 MET A C 1
ATOM 1781 O O . MET A 1 225 ? -40.910 -11.400 52.314 1.00 91.69 225 MET A O 1
ATOM 1785 N N . LEU A 1 226 ? -42.320 -12.972 53.089 1.00 89.69 226 LEU A N 1
ATOM 1786 C CA . LEU A 1 226 ? -41.687 -14.105 52.405 1.00 89.69 226 LEU A CA 1
ATOM 1787 C C . LEU A 1 226 ? -41.863 -14.029 50.886 1.00 89.69 226 LEU A C 1
ATOM 1789 O O . LEU A 1 226 ? -40.883 -14.193 50.163 1.00 89.69 226 LEU A O 1
ATOM 1793 N N . ASP A 1 227 ? -43.067 -13.729 50.398 1.00 90.56 227 ASP A N 1
ATOM 1794 C CA . ASP A 1 227 ? -43.323 -13.541 48.965 1.00 90.56 227 ASP A CA 1
ATOM 1795 C C . ASP A 1 227 ? -42.490 -12.386 48.400 1.00 90.56 227 ASP A C 1
ATOM 1797 O O . ASP A 1 227 ? -41.857 -12.513 47.352 1.00 90.56 227 ASP A O 1
ATOM 1801 N N . GLU A 1 228 ? -42.430 -11.263 49.119 1.00 87.19 228 GLU A N 1
ATOM 1802 C CA . GLU A 1 228 ? -41.607 -10.114 48.747 1.00 87.19 228 GLU A CA 1
ATOM 1803 C C . GLU A 1 228 ? -40.112 -10.439 48.729 1.00 87.19 228 GLU A C 1
ATOM 1805 O O . GLU A 1 228 ? -39.396 -9.811 47.949 1.00 87.19 228 GLU A O 1
ATOM 1810 N N . LEU A 1 229 ? -39.656 -11.385 49.557 1.00 85.69 229 LEU A N 1
ATOM 1811 C CA . LEU A 1 229 ? -38.277 -11.867 49.620 1.00 85.69 229 LEU A CA 1
ATOM 1812 C C . LEU A 1 229 ? -37.948 -12.780 48.431 1.00 85.69 229 LEU A C 1
ATOM 1814 O O . LEU A 1 229 ? -36.945 -12.564 47.752 1.00 85.69 229 LEU A O 1
ATOM 1818 N N . ILE A 1 230 ? -38.826 -13.753 48.160 1.00 84.25 230 ILE A N 1
ATOM 1819 C CA . ILE A 1 230 ? -38.712 -14.722 47.059 1.00 84.25 230 ILE A CA 1
ATOM 1820 C C . ILE A 1 230 ? -38.732 -14.004 45.710 1.00 84.25 230 ILE A C 1
ATOM 1822 O O . ILE A 1 230 ? -37.988 -14.363 44.808 1.00 84.25 230 ILE A O 1
ATOM 1826 N N . LEU A 1 231 ? -39.559 -12.967 45.568 1.00 82.69 231 LEU A N 1
ATOM 1827 C CA . LEU A 1 231 ? -39.634 -12.167 44.345 1.00 82.69 231 LEU A CA 1
ATOM 1828 C C . LEU A 1 231 ? -38.432 -11.225 44.146 1.00 82.69 231 LEU A C 1
ATOM 1830 O O . LEU A 1 231 ? -38.315 -10.630 43.078 1.00 82.69 231 LEU A O 1
ATOM 1834 N N . SER A 1 232 ? -37.575 -11.045 45.157 1.00 76.38 232 SER A N 1
ATOM 1835 C CA . SER A 1 232 ? -36.354 -10.224 45.066 1.00 76.38 232 SER A CA 1
ATOM 1836 C C . SER A 1 232 ? -35.060 -11.008 44.827 1.00 76.38 232 SER A C 1
ATOM 1838 O O . SER A 1 232 ? -34.024 -10.373 44.658 1.00 76.38 232 SER A O 1
ATOM 1840 N N . THR A 1 233 ? -35.113 -12.342 44.806 1.00 63.88 233 THR A N 1
ATOM 1841 C CA . THR A 1 233 ? -33.998 -13.244 44.452 1.00 63.88 233 THR A CA 1
ATOM 1842 C C . THR A 1 233 ? -34.162 -13.802 43.050 1.00 63.88 233 THR A C 1
ATOM 1844 O O . THR A 1 233 ? -33.141 -13.921 42.344 1.00 63.88 233 THR A O 1
#

Foldseek 3Di:
DVVVVVVVVVVVVVVVVVVVPPDDDDDDDDDDDDDDDDDDDDDDDPDDPDPPDDDDDDDDDPPPPPDPPDPPPPDPDDDDDDDDCPPPVVVVVVVVVVVVVVVVVVVVVVVVVVVVVVVVVVVVVVVVVVVVVVVVVVVVVVVVVVVVVVVVVVVVVVVVVVVVVVVVVVVVVVVVVVVVVVVLVVQLVVLVVVLVVLVVVLVVVVVVDPNVVSCVVCVVVNVVSVVVNVVSD

Organism: Angiostrongylus cantonensis (NCBI:txid6313)